Protein 3PHH (pdb70)

B-factor: mean 16.38, std 8.13, range [6.48, 93.82]

Sequence (260 aa):
MKLKSFGVFGNPIKHSKSPLIHNACFLTFQKELRFLGHYHPILLPLESHIKSEFLHLGLSGANVTLPFKERAFQVCDKIKGIALECGAVNTLVLENDELVGYNTDALGFYLSLKYQNALILGAGGSAKALACELKKQGLQVSVLNRSSRGLDFFQRLGCDCFMEPPKSAFDLIINATSASLHNELPLNKEVLKGYFKEGKLAYDLAYGFLTPFLSLAKELKTPFQDGKDMLIYQAALSFEKFSASQIPYSKAFEVMRSVF

Structure (mmCIF, N/CA/C/O backbone):
data_3PHH
#
_entry.id   3PHH
#
_cell.length_a   46.370
_cell.length_b   62.798
_cell.length_c   84.380
_cell.angle_alpha   90.00
_cell.angle_beta   90.00
_cell.angle_gamma   90.00
#
_symmetry.space_group_name_H-M   'P 21 21 21'
#
loop_
_entity.id
_entity.type
_entity.pdbx_description
1 polymer 'Shikimate dehydrogenase'
2 non-polymer '(3R,4S,5R)-3,4,5-TRIHYDROXYCYCLOHEX-1-ENE-1-CARBOXYLIC ACID'
3 water water
#
loop_
_atom_site.group_PDB
_atom_site.id
_atom_site.type_symbol
_atom_site.label_atom_id
_atom_site.label_alt_id
_atom_site.label_comp_id
_atom_site.label_asym_id
_atom_site.label_entity_id
_atom_site.label_seq_id
_atom_site.pdbx_PDB_ins_code
_atom_site.Cartn_x
_atom_site.Cartn_y
_atom_site.Cartn_z
_atom_site.occupancy
_atom_site.B_iso_or_equiv
_atom_site.auth_seq_id
_atom_site.auth_comp_id
_atom_site.auth_asym_id
_atom_site.auth_atom_id
_atom_site.pdbx_PDB_model_num
ATOM 1 N N . MET A 1 1 ? 28.709 -7.413 -29.358 1.00 24.37 1 MET A N 1
ATOM 2 C CA . MET A 1 1 ? 28.077 -8.023 -28.150 1.00 23.76 1 MET A CA 1
ATOM 3 C C . MET A 1 1 ? 26.935 -8.970 -28.486 1.00 22.56 1 MET A C 1
ATOM 4 O O . MET A 1 1 ? 26.198 -8.742 -29.449 1.00 22.35 1 MET A O 1
ATOM 9 N N . LYS A 1 2 ? 26.787 -10.036 -27.701 1.00 21.20 2 LYS A N 1
ATOM 10 C CA . LYS A 1 2 ? 25.612 -10.876 -27.838 1.00 20.57 2 LYS A CA 1
ATOM 11 C C . LYS A 1 2 ? 24.419 -10.025 -27.416 1.00 19.10 2 LYS A C 1
ATOM 12 O O . LYS A 1 2 ? 24.492 -9.299 -26.422 1.00 18.47 2 LYS A O 1
ATOM 18 N N . LEU A 1 3 ? 23.347 -10.089 -28.195 1.00 17.96 3 LEU A N 1
ATOM 19 C CA . LEU A 1 3 ? 22.147 -9.303 -27.919 1.00 16.68 3 LEU A CA 1
ATOM 20 C C . LEU A 1 3 ? 20.987 -10.189 -27.501 1.00 15.61 3 LEU A C 1
ATOM 21 O O . LEU A 1 3 ? 20.857 -11.317 -27.973 1.00 15.62 3 LEU A O 1
ATOM 26 N N . LYS A 1 4 ? 20.167 -9.669 -26.591 1.00 14.28 4 LYS A N 1
ATOM 27 C CA . LYS A 1 4 ? 18.949 -10.349 -26.147 1.00 13.29 4 LYS A CA 1
ATOM 28 C C . LYS A 1 4 ? 17.810 -9.350 -26.118 1.00 12.67 4 LYS A C 1
ATOM 29 O O . LYS A 1 4 ? 18.008 -8.184 -25.772 1.00 12.44 4 LYS A O 1
ATOM 35 N N . SER A 1 5 ? 16.616 -9.812 -26.477 1.00 11.51 5 SER A N 1
ATOM 36 C CA . SER A 1 5 ? 15.439 -8.949 -26.550 1.00 11.90 5 SER A CA 1
ATOM 37 C C . SER A 1 5 ? 14.452 -9.259 -25.436 1.00 11.07 5 SER A C 1
ATOM 38 O O . SER A 1 5 ? 14.244 -10.418 -25.080 1.00 10.96 5 SER A O 1
ATOM 41 N N . PHE A 1 6 ? 13.862 -8.206 -24.896 1.00 9.91 6 PHE A N 1
ATOM 42 C CA . PHE A 1 6 ? 12.878 -8.305 -23.822 1.00 9.67 6 PHE A CA 1
ATOM 43 C C . PHE A 1 6 ? 11.768 -7.320 -24.091 1.00 9.62 6 PHE A C 1
ATOM 44 O O . PHE A 1 6 ? 11.907 -6.420 -24.906 1.00 9.06 6 PHE A O 1
ATOM 52 N N . GLY A 1 7 ? 10.643 -7.485 -23.417 1.00 10.25 7 GLY A N 1
ATOM 53 C CA . GLY A 1 7 ? 9.578 -6.512 -23.563 1.00 10.09 7 GLY A CA 1
ATOM 54 C C . GLY A 1 7 ? 8.520 -6.643 -22.497 1.00 9.06 7 GLY A C 1
ATOM 55 O O . GLY A 1 7 ? 8.614 -7.490 -21.631 1.00 9.53 7 GLY A O 1
ATOM 56 N N . VAL A 1 8 ? 7.528 -5.765 -22.567 1.00 8.71 8 VAL A N 1
ATOM 57 C CA . VAL A 1 8 ? 6.373 -5.830 -21.685 1.00 8.45 8 VAL A CA 1
ATOM 58 C C . VAL A 1 8 ? 5.122 -5.859 -22.552 1.00 8.62 8 VAL A C 1
ATOM 59 O O . VAL A 1 8 ? 4.928 -5.004 -23.415 1.00 9.41 8 VAL A O 1
ATOM 63 N N . PHE A 1 9 ? 4.314 -6.887 -22.341 1.00 8.69 9 PHE A N 1
ATOM 64 C CA . PHE A 1 9 ? 3.067 -7.079 -23.028 1.00 8.77 9 PHE A CA 1
ATOM 65 C C . PHE A 1 9 ? 1.932 -6.474 -22.221 1.00 9.07 9 PHE A C 1
ATOM 66 O O . PHE A 1 9 ? 1.792 -6.744 -21.032 1.00 10.02 9 PHE A O 1
ATOM 74 N N . GLY A 1 10 ? 1.106 -5.667 -22.872 1.00 9.27 10 GLY A N 1
ATOM 75 C CA . GLY A 1 10 ? -0.049 -5.083 -22.198 1.00 10.25 10 GLY A CA 1
ATOM 76 C C . GLY A 1 10 ? -1.003 -4.432 -23.165 1.00 10.54 10 GLY A C 1
ATOM 77 O O . GLY A 1 10 ? -0.700 -4.300 -24.349 1.00 10.65 10 GLY A O 1
ATOM 78 N N . ASN A 1 11 ? -2.174 -4.068 -22.659 1.00 10.39 11 ASN A N 1
ATOM 79 C CA . ASN A 1 11 ? -3.139 -3.322 -23.452 1.00 11.58 11 ASN A CA 1
ATOM 80 C C . ASN A 1 11 ? -4.003 -2.509 -22.503 1.00 11.74 11 ASN A C 1
ATOM 81 O O . ASN A 1 11 ? -4.895 -3.058 -21.873 1.00 11.72 11 ASN A O 1
ATOM 86 N N . PRO A 1 12 ? -3.742 -1.193 -22.399 1.00 12.09 12 PRO A N 1
ATOM 87 C CA . PRO A 1 12 ? -2.745 -0.387 -23.105 1.00 12.35 12 PRO A CA 1
ATOM 88 C C . PRO A 1 12 ? -1.334 -0.572 -22.564 1.00 12.68 12 PRO A C 1
ATOM 89 O O . PRO A 1 12 ? -1.135 -1.232 -21.541 1.00 12.95 12 PRO A O 1
ATOM 93 N N . ILE A 1 13 ? -0.364 0.015 -23.246 1.00 12.17 13 ILE A N 1
ATOM 94 C CA . ILE A 1 13 ? 1.013 -0.115 -22.804 1.00 12.79 13 ILE A CA 1
ATOM 95 C C . ILE A 1 13 ? 1.813 1.194 -22.835 1.00 13.02 13 ILE A C 1
ATOM 96 O O . ILE A 1 13 ? 2.901 1.257 -22.274 1.00 12.73 13 ILE A O 1
ATOM 101 N N . LYS A 1 14 ? 1.267 2.242 -23.458 1.00 14.30 14 LYS A N 1
ATOM 102 C CA . LYS A 1 14 ? 2.000 3.515 -23.590 1.00 15.02 14 LYS A CA 1
ATOM 103 C C . LYS A 1 14 ? 2.523 4.101 -22.268 1.00 13.98 14 LYS A C 1
ATOM 104 O O . LYS A 1 14 ? 3.595 4.700 -22.232 1.00 14.79 14 LYS A O 1
ATOM 110 N N . HIS A 1 15 ? 1.796 3.884 -21.183 1.00 13.23 15 HIS A N 1
ATOM 111 C CA . HIS A 1 15 ? 2.232 4.460 -19.911 1.00 13.18 15 HIS A CA 1
ATOM 112 C C . HIS A 1 15 ? 3.268 3.646 -19.159 1.00 12.42 15 HIS A C 1
ATOM 113 O O . HIS A 1 15 ? 3.809 4.122 -18.174 1.00 12.57 15 HIS A O 1
ATOM 120 N N . SER A 1 16 ? 3.574 2.442 -19.631 1.00 11.15 16 SER A N 1
ATOM 121 C CA . SER A 1 16 ? 4.522 1.618 -18.889 1.00 10.81 16 SER A CA 1
ATOM 122 C C . SER A 1 16 ? 5.902 2.246 -18.807 1.00 10.78 16 SER A C 1
ATOM 123 O O . SER A 1 16 ? 6.457 2.696 -19.818 1.00 11.47 16 SER A O 1
ATOM 126 N N . LYS A 1 17 ? 6.456 2.263 -17.599 1.00 10.28 17 LYS A N 1
ATOM 127 C CA . LYS A 1 17 ? 7.820 2.743 -17.395 1.00 10.67 17 LYS A CA 1
ATOM 128 C C . LYS A 1 17 ? 8.810 1.585 -17.250 1.00 10.53 17 LYS A C 1
ATOM 129 O O . LYS A 1 17 ? 9.960 1.786 -16.883 1.00 10.38 17 LYS A O 1
ATOM 135 N N . SER A 1 18 ? 8.352 0.364 -17.538 1.00 9.92 18 SER A N 1
ATOM 136 C CA . SER A 1 18 ? 9.251 -0.791 -17.484 1.00 10.05 18 SER A CA 1
ATOM 137 C C . SER A 1 18 ? 10.408 -0.685 -18.490 1.00 10.01 18 SER A C 1
ATOM 138 O O . SER A 1 18 ? 11.535 -1.002 -18.135 1.00 9.44 18 SER A O 1
ATOM 141 N N . PRO A 1 19 ? 10.150 -0.227 -19.736 1.00 10.24 19 PRO A N 1
ATOM 142 C CA . PRO A 1 19 ? 11.288 -0.143 -20.663 1.00 10.35 19 PRO A CA 1
ATOM 143 C C . PRO A 1 19 ? 12.383 0.799 -20.145 1.00 10.92 19 PRO A C 1
ATOM 144 O O . PRO A 1 19 ? 13.548 0.452 -20.167 1.00 10.86 19 PRO A O 1
ATOM 148 N N . LEU A 1 20 ? 12.005 1.969 -19.651 1.00 11.37 20 LEU A N 1
ATOM 149 C CA . LEU A 1 20 ? 12.966 2.915 -19.112 1.00 12.03 20 LEU A CA 1
ATOM 150 C C . LEU A 1 20 ? 13.852 2.292 -18.036 1.00 11.62 20 LEU A C 1
ATOM 151 O O . LEU A 1 20 ? 15.084 2.375 -18.089 1.00 11.64 20 LEU A O 1
ATOM 156 N N . ILE A 1 21 ? 13.226 1.628 -17.068 1.00 11.05 21 ILE A N 1
ATOM 157 C CA . ILE A 1 21 ? 14.006 1.109 -15.937 1.00 11.17 21 ILE A CA 1
ATOM 158 C C . ILE A 1 21 ? 14.817 -0.158 -16.276 1.00 10.80 21 ILE A C 1
ATOM 159 O O . ILE A 1 21 ? 15.948 -0.313 -15.812 1.00 11.39 21 ILE A O 1
ATOM 164 N N . HIS A 1 22 ? 14.255 -1.043 -17.096 1.00 10.25 22 HIS A N 1
ATOM 165 C CA . HIS A 1 22 ? 14.989 -2.229 -17.525 1.00 10.18 22 HIS A CA 1
ATOM 166 C C . HIS A 1 22 ? 16.158 -1.882 -18.451 1.00 10.75 22 HIS A C 1
ATOM 167 O O . HIS A 1 22 ? 17.247 -2.432 -18.297 1.00 10.37 22 HIS A O 1
ATOM 174 N N . ASN A 1 23 ? 15.944 -0.957 -19.389 1.00 10.28 23 ASN A N 1
ATOM 175 C CA . ASN A 1 23 ? 17.030 -0.565 -20.289 1.00 11.43 23 ASN A CA 1
ATOM 176 C C . ASN A 1 23 ? 18.210 0.044 -19.536 1.00 11.66 23 ASN A C 1
ATOM 177 O O . ASN A 1 23 ? 19.358 -0.235 -19.885 1.00 11.87 23 ASN A O 1
ATOM 182 N N . ALA A 1 24 ? 17.938 0.826 -18.490 1.00 12.16 24 ALA A N 1
ATOM 183 C CA . ALA A 1 24 ? 19.027 1.379 -17.675 1.00 12.87 24 ALA A CA 1
ATOM 184 C C . ALA A 1 24 ? 19.849 0.255 -17.038 1.00 13.31 24 ALA A C 1
ATOM 185 O O . ALA A 1 24 ? 21.085 0.324 -16.958 1.00 13.68 24 ALA A O 1
ATOM 187 N N . CYS A 1 25 ? 19.169 -0.796 -16.590 1.00 12.69 25 CYS A N 1
ATOM 188 C CA . CYS A 1 25 ? 19.866 -1.929 -15.996 1.00 12.57 25 CYS A CA 1
ATOM 189 C C . CYS A 1 25 ? 20.663 -2.697 -17.032 1.00 12.20 25 CYS A C 1
ATOM 190 O O . CYS A 1 25 ? 21.818 -3.050 -16.794 1.00 12.59 25 CYS A O 1
ATOM 193 N N . PHE A 1 26 ? 20.068 -2.959 -18.194 1.00 12.56 26 PHE A N 1
ATOM 194 C CA . PHE A 1 26 ? 20.787 -3.694 -19.222 1.00 13.16 26 PHE A CA 1
ATOM 195 C C . PHE A 1 26 ? 22.033 -2.933 -19.661 1.00 13.65 26 PHE A C 1
ATOM 196 O O . PHE A 1 26 ? 23.083 -3.537 -19.882 1.00 14.06 26 PHE A O 1
ATOM 204 N N . LEU A 1 27 ? 21.924 -1.610 -19.743 1.00 14.54 27 LEU A N 1
ATOM 205 C CA . LEU A 1 27 ? 23.050 -0.784 -20.173 1.00 16.05 27 LEU A CA 1
ATOM 206 C C . LEU A 1 27 ? 24.224 -0.863 -19.211 1.00 16.42 27 LEU A C 1
ATOM 207 O O . LEU A 1 27 ? 25.376 -0.940 -19.637 1.00 17.05 27 LEU A O 1
ATOM 212 N N . THR A 1 28 ? 23.949 -0.873 -17.913 1.00 17.00 28 THR A N 1
ATOM 213 C CA . THR A 1 28 ? 25.055 -0.903 -16.966 1.00 17.86 28 THR A CA 1
ATOM 214 C C . THR A 1 28 ? 25.548 -2.317 -16.695 1.00 17.17 28 THR A C 1
ATOM 215 O O . THR A 1 28 ? 26.752 -2.555 -16.625 1.00 17.43 28 THR A O 1
ATOM 219 N N . PHE A 1 29 ? 24.636 -3.269 -16.558 1.00 16.30 29 PHE A N 1
ATOM 220 C CA . PHE A 1 29 ? 25.056 -4.625 -16.214 1.00 16.14 29 PHE A CA 1
ATOM 221 C C . PHE A 1 29 ? 25.526 -5.466 -17.399 1.00 16.56 29 PHE A C 1
ATOM 222 O O . PHE A 1 29 ? 25.824 -6.648 -17.230 1.00 16.43 29 PHE A O 1
ATOM 230 N N . GLN A 1 30 ? 25.618 -4.874 -18.591 1.00 17.32 30 GLN A N 1
ATOM 231 C CA . GLN A 1 30 ? 26.094 -5.642 -19.740 1.00 18.25 30 GLN A CA 1
ATOM 232 C C . GLN A 1 30 ? 27.510 -6.178 -19.489 1.00 18.88 30 GLN A C 1
ATOM 233 O O . GLN A 1 30 ? 27.870 -7.228 -20.014 1.00 18.57 30 GLN A O 1
ATOM 239 N N . LYS A 1 31 ? 28.292 -5.466 -18.677 1.00 19.90 31 LYS A N 1
ATOM 240 C CA . LYS A 1 31 ? 29.641 -5.952 -18.345 1.00 21.43 31 LYS A CA 1
ATOM 241 C C . LYS A 1 31 ? 29.578 -7.267 -17.559 1.00 21.51 31 LYS A C 1
ATOM 242 O O . LYS A 1 31 ? 30.203 -8.252 -17.959 1.00 22.24 31 LYS A O 1
ATOM 248 N N . GLU A 1 32 ? 28.800 -7.303 -16.480 1.00 21.58 32 GLU A N 1
ATOM 249 C CA . GLU A 1 32 ? 28.664 -8.532 -15.704 1.00 21.59 32 GLU A CA 1
ATOM 250 C C . GLU A 1 32 ? 27.908 -9.617 -16.473 1.00 21.51 32 GLU A C 1
ATOM 251 O O . GLU A 1 32 ? 28.252 -10.794 -16.381 1.00 22.04 32 GLU A O 1
ATOM 257 N N . LEU A 1 33 ? 26.896 -9.219 -17.243 1.00 20.80 33 LEU A N 1
ATOM 258 C CA . LEU A 1 33 ? 26.048 -10.171 -17.977 1.00 20.88 33 LEU A CA 1
ATOM 259 C C . LEU A 1 33 ? 26.664 -10.767 -19.243 1.00 20.74 33 LEU A C 1
ATOM 260 O O . LEU A 1 33 ? 26.291 -11.861 -19.651 1.00 20.63 33 LEU A O 1
ATOM 265 N N . ARG A 1 34 ? 27.582 -10.028 -19.859 1.00 20.40 34 ARG A N 1
ATOM 266 C CA . ARG A 1 34 ? 28.233 -10.435 -21.121 1.00 20.57 34 ARG A CA 1
ATOM 267 C C . ARG A 1 34 ? 27.236 -10.488 -22.296 1.00 19.55 34 ARG A C 1
ATOM 268 O O . ARG A 1 34 ? 27.431 -11.223 -23.262 1.00 20.12 34 ARG A O 1
ATOM 276 N N . PHE A 1 35 ? 26.136 -9.750 -22.168 1.00 17.96 35 PHE A N 1
ATOM 277 C CA . PHE A 1 35 ? 25.191 -9.590 -23.269 1.00 16.47 35 PHE A CA 1
ATOM 278 C C . PHE A 1 35 ? 24.528 -8.240 -23.087 1.00 15.44 35 PHE A C 1
ATOM 279 O O . PHE A 1 35 ? 24.507 -7.690 -21.975 1.00 15.48 35 PHE A O 1
ATOM 287 N N . LEU A 1 36 ? 24.040 -7.688 -24.190 1.00 14.85 36 LEU A N 1
ATOM 288 C CA . LEU A 1 36 ? 23.332 -6.425 -24.137 1.00 14.60 36 LEU A CA 1
ATOM 289 C C . LEU A 1 36 ? 21.858 -6.702 -24.399 1.00 14.22 36 LEU A C 1
ATOM 290 O O . LEU A 1 36 ? 21.475 -7.142 -25.479 1.00 13.97 36 LEU A O 1
ATOM 295 N N . GLY A 1 37 ? 21.040 -6.459 -23.384 1.00 13.26 37 GLY A N 1
ATOM 296 C CA . GLY A 1 37 ? 19.604 -6.628 -23.521 1.00 12.35 37 GLY A CA 1
ATOM 297 C C . GLY A 1 37 ? 18.959 -5.314 -23.912 1.00 12.37 37 GLY A C 1
ATOM 298 O O . GLY A 1 37 ? 19.496 -4.236 -23.631 1.00 12.16 37 GLY A O 1
ATOM 299 N N . HIS A 1 38 ? 17.820 -5.413 -24.588 1.00 11.49 38 HIS A N 1
ATOM 300 C CA . HIS A 1 38 ? 16.999 -4.257 -24.891 1.00 11.73 38 HIS A CA 1
ATOM 301 C C . HIS A 1 38 ? 15.547 -4.646 -24.647 1.00 11.50 38 HIS A C 1
ATOM 302 O O . HIS A 1 38 ? 15.094 -5.718 -25.056 1.00 11.62 38 HIS A O 1
ATOM 309 N N . TYR A 1 39 ? 14.826 -3.731 -24.027 1.00 10.26 39 TYR A N 1
ATOM 310 C CA . TYR A 1 39 ? 13.455 -3.960 -23.593 1.00 10.21 39 TYR A CA 1
ATOM 311 C C . TYR A 1 39 ? 12.511 -2.964 -24.259 1.00 11.07 39 TYR A C 1
ATOM 312 O O . TYR A 1 39 ? 12.729 -1.748 -24.182 1.00 11.61 39 TYR A O 1
ATOM 321 N N . HIS A 1 40 ? 11.465 -3.473 -24.905 1.00 11.42 40 HIS A N 1
ATOM 322 C CA . HIS A 1 40 ? 10.495 -2.632 -25.612 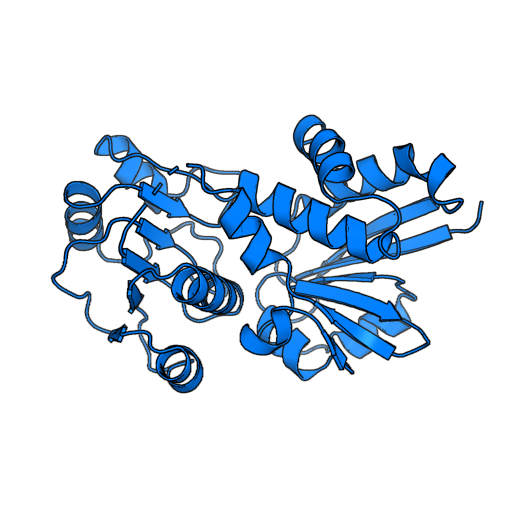1.00 12.70 40 HIS A CA 1
ATOM 323 C C . HIS A 1 40 ? 9.054 -2.863 -25.135 1.00 12.16 40 HIS A C 1
ATOM 324 O O . HIS A 1 40 ? 8.720 -3.963 -24.709 1.00 11.22 40 HIS A O 1
ATOM 331 N N . PRO A 1 41 ? 8.181 -1.847 -25.252 1.00 11.24 41 PRO A N 1
ATOM 332 C CA . PRO A 1 41 ? 6.772 -2.030 -24.926 1.00 11.82 41 PRO A CA 1
ATOM 333 C C . PRO A 1 41 ? 6.079 -2.704 -26.101 1.00 11.85 41 PRO A C 1
ATOM 334 O O . PRO A 1 41 ? 6.360 -2.376 -27.265 1.00 12.97 41 PRO A O 1
ATOM 338 N N . ILE A 1 42 ? 5.184 -3.638 -25.806 1.00 11.97 42 ILE A N 1
ATOM 339 C CA . ILE A 1 42 ? 4.482 -4.379 -26.835 1.00 12.35 42 ILE A CA 1
ATOM 340 C C . ILE A 1 42 ? 2.983 -4.310 -26.598 1.00 12.47 42 ILE A C 1
ATOM 341 O O . ILE A 1 42 ? 2.476 -4.854 -25.615 1.00 12.67 42 ILE A O 1
ATOM 346 N N . LEU A 1 43 ? 2.272 -3.611 -27.475 1.00 12.45 43 LEU A N 1
ATOM 347 C CA . LEU A 1 43 ? 0.828 -3.556 -27.400 1.00 13.02 43 LEU A CA 1
ATOM 348 C C . LEU A 1 43 ? 0.237 -4.824 -28.026 1.00 13.76 43 LEU A C 1
ATOM 349 O O . LEU A 1 43 ? 0.355 -5.038 -29.239 1.00 15.49 43 LEU A O 1
ATOM 354 N N . LEU A 1 44 ? -0.374 -5.673 -27.207 1.00 13.58 44 LEU A N 1
ATOM 355 C CA . LEU A 1 44 ? -0.998 -6.890 -27.705 1.00 14.22 44 LEU A CA 1
ATOM 356 C C . LEU A 1 44 ? -2.486 -6.695 -27.844 1.00 14.50 44 LEU A C 1
ATOM 357 O O . LEU A 1 44 ? -3.118 -6.176 -26.931 1.00 13.90 44 LEU A O 1
ATOM 362 N N . PRO A 1 45 ? -3.062 -7.112 -28.986 1.00 15.56 45 PRO A N 1
ATOM 363 C CA . PRO A 1 45 ? -4.515 -7.059 -29.105 1.00 16.60 45 PRO A CA 1
ATOM 364 C C . PRO A 1 45 ? -5.113 -7.983 -28.046 1.00 17.43 45 PRO A C 1
ATOM 365 O O . PRO A 1 45 ? -4.476 -8.975 -27.656 1.00 17.90 45 PRO A O 1
ATOM 369 N N . LEU A 1 46 ? -6.318 -7.667 -27.588 1.00 18.05 46 LEU A N 1
ATOM 370 C CA . LEU A 1 46 ? -6.962 -8.402 -26.483 1.00 19.54 46 LEU A CA 1
ATOM 371 C C . LEU A 1 46 ? -7.153 -9.894 -26.703 1.00 20.63 46 LEU A C 1
ATOM 372 O O . LEU A 1 46 ? -7.250 -10.645 -25.716 1.00 20.69 46 LEU A O 1
ATOM 377 N N . GLU A 1 47 ? -7.186 -10.313 -27.968 1.00 21.88 47 GLU A N 1
ATOM 378 C CA . GLU A 1 47 ? -7.424 -11.716 -28.354 1.00 23.94 47 GLU A CA 1
ATOM 379 C C . GLU A 1 47 ? -6.206 -12.444 -28.960 1.00 24.91 47 GLU A C 1
ATOM 380 O O . GLU A 1 47 ? -6.207 -13.682 -29.015 1.00 26.16 47 GLU A O 1
ATOM 386 N N . SER A 1 48 ? -5.203 -11.702 -29.454 1.00 25.19 48 SER A N 1
ATOM 387 C CA . SER A 1 48 ? -3.972 -12.319 -29.951 1.00 24.88 48 SER A CA 1
ATOM 388 C C . SER A 1 48 ? -3.404 -13.107 -28.790 1.00 24.05 48 SER A C 1
ATOM 389 O O . SER A 1 48 ? -3.734 -12.808 -27.644 1.00 23.88 48 SER A O 1
ATOM 392 N N . HIS A 1 49 ? -2.558 -14.101 -29.029 1.00 23.47 49 HIS A N 1
ATOM 393 C CA . HIS A 1 49 ? -2.052 -14.804 -27.837 1.00 22.44 49 HIS A CA 1
ATOM 394 C C . HIS A 1 49 ? -0.540 -14.610 -27.594 1.00 20.40 49 HIS A C 1
ATOM 395 O O . HIS A 1 49 ? 0.294 -14.541 -28.512 1.00 21.43 49 HIS A O 1
ATOM 402 N N . ILE A 1 50 ? -0.252 -14.451 -26.306 1.00 16.84 50 ILE A N 1
ATOM 403 C CA . ILE A 1 50 ? 1.072 -14.107 -25.794 1.00 14.33 50 ILE A CA 1
ATOM 404 C C . ILE A 1 50 ? 2.218 -15.009 -26.271 1.00 12.85 50 ILE A C 1
ATOM 405 O O . ILE A 1 50 ? 3.251 -14.507 -26.692 1.00 12.68 50 ILE A O 1
ATOM 410 N N . LYS A 1 51 ? 2.031 -16.328 -26.204 1.00 12.13 51 LYS A N 1
ATOM 411 C CA . LYS A 1 51 ? 3.118 -17.259 -26.535 1.00 11.63 51 LYS A CA 1
ATOM 412 C C . LYS A 1 51 ? 3.590 -17.125 -27.987 1.00 10.99 51 LYS A C 1
ATOM 413 O O . LYS A 1 51 ? 4.801 -17.101 -28.241 1.00 11.60 51 LYS A O 1
ATOM 419 N N . SER A 1 52 ? 2.649 -17.033 -28.924 1.00 11.22 52 SER A N 1
ATOM 420 C CA . SER A 1 52 ? 3.022 -16.842 -30.331 1.00 10.89 52 SER A CA 1
ATOM 421 C C . SER A 1 52 ? 3.904 -15.612 -30.524 1.00 11.22 52 SER A C 1
ATOM 422 O O . SER A 1 52 ? 4.930 -15.680 -31.202 1.00 11.34 52 SER A O 1
ATOM 425 N N . GLU A 1 53 ? 3.511 -14.499 -29.909 1.00 11.49 53 GLU A N 1
ATOM 426 C CA . GLU A 1 53 ? 4.251 -13.248 -30.061 1.00 12.54 53 GLU A CA 1
ATOM 427 C C . GLU A 1 53 ? 5.604 -13.314 -29.349 1.00 11.36 53 GLU A C 1
ATOM 428 O O . GLU A 1 53 ? 6.619 -12.892 -29.897 1.00 11.42 53 GLU A O 1
ATOM 434 N N . PHE A 1 54 ? 5.632 -13.879 -28.142 1.00 11.22 54 PHE A N 1
ATOM 435 C CA . PHE A 1 54 ? 6.889 -14.028 -27.426 1.00 11.23 54 PHE A CA 1
ATOM 436 C 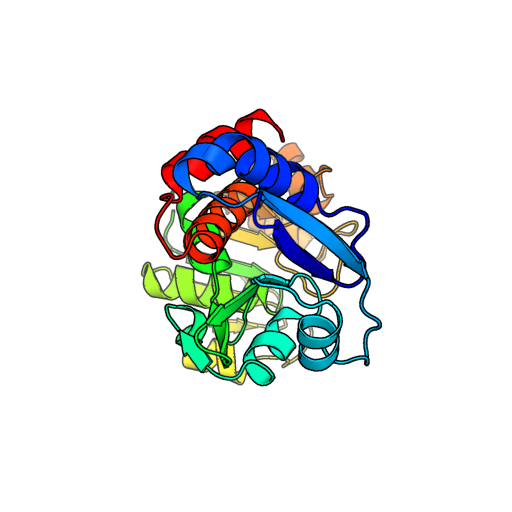C . PHE A 1 54 ? 7.915 -14.757 -28.302 1.00 11.66 54 PHE A C 1
ATOM 437 O O . PHE A 1 54 ? 9.071 -14.327 -28.435 1.00 12.15 54 PHE A O 1
ATOM 445 N N . LEU A 1 55 ? 7.489 -15.863 -28.911 1.00 12.50 55 LEU A N 1
ATOM 446 C CA . LEU A 1 55 ? 8.390 -16.647 -29.749 1.00 12.81 55 LEU A CA 1
ATOM 447 C C . LEU A 1 55 ? 8.708 -15.950 -31.069 1.00 12.79 55 LEU A C 1
ATOM 448 O O . LEU A 1 55 ? 9.865 -15.960 -31.505 1.00 13.14 55 LEU A O 1
ATOM 453 N N . HIS A 1 56 ? 7.714 -15.320 -31.683 1.00 13.28 56 HIS A N 1
ATOM 454 C CA . HIS A 1 56 ? 7.946 -14.653 -32.973 1.00 14.66 56 HIS A CA 1
ATOM 455 C C . HIS A 1 56 ? 8.917 -13.488 -32.853 1.00 14.45 56 HIS A C 1
ATOM 456 O O . HIS A 1 56 ? 9.723 -13.244 -33.750 1.00 15.29 56 HIS A O 1
ATOM 463 N N . LEU A 1 57 ? 8.830 -12.770 -31.743 1.00 14.04 57 LEU A N 1
ATOM 464 C CA . LEU A 1 57 ? 9.717 -11.639 -31.474 1.00 13.61 57 LEU A CA 1
ATOM 465 C C . LEU A 1 57 ? 11.106 -12.074 -31.028 1.00 13.27 57 LEU A C 1
ATOM 466 O O . LEU A 1 57 ? 12.001 -11.240 -30.899 1.00 14.23 57 LEU A O 1
ATOM 471 N N . GLY A 1 58 ? 11.281 -13.367 -30.763 1.00 13.49 58 GLY A N 1
ATOM 472 C CA . GLY A 1 58 ? 12.573 -13.904 -30.343 1.00 12.40 58 GLY A CA 1
ATOM 473 C C . GLY A 1 58 ? 13.010 -13.403 -28.981 1.00 12.30 58 GLY A C 1
ATOM 474 O O . GLY A 1 58 ? 14.194 -13.289 -28.704 1.00 13.13 58 GLY A O 1
ATOM 475 N N . LEU A 1 59 ? 12.041 -13.134 -28.108 1.00 11.79 59 LEU A N 1
ATOM 476 C CA . LEU A 1 59 ? 12.353 -12.641 -26.773 1.00 11.46 59 LEU A CA 1
ATOM 477 C C . LEU A 1 59 ? 13.020 -13.669 -25.884 1.00 11.23 59 LEU A C 1
ATOM 478 O O . LEU A 1 59 ? 12.737 -14.872 -25.993 1.00 12.47 59 LEU A O 1
ATOM 483 N N . SER A 1 60 ? 13.912 -13.185 -25.019 1.00 11.00 60 SER A N 1
ATOM 484 C CA . SER A 1 60 ? 14.511 -14.011 -23.993 1.00 10.92 60 SER A CA 1
ATOM 485 C C . SER A 1 60 ? 13.674 -13.922 -22.705 1.00 10.62 60 SER A C 1
ATOM 486 O O . SER A 1 60 ? 13.726 -14.806 -21.849 1.00 10.42 60 SER A O 1
ATOM 489 N N . GLY A 1 61 ? 12.905 -12.848 -22.559 1.00 9.75 61 GLY A N 1
ATOM 490 C CA . GLY A 1 61 ? 12.090 -12.664 -21.369 1.00 9.88 61 GLY A CA 1
ATOM 491 C C . GLY A 1 61 ? 11.142 -11.516 -21.579 1.00 9.54 61 GLY A C 1
ATOM 492 O O . GLY A 1 61 ? 11.295 -10.720 -22.507 1.00 9.66 61 GLY A O 1
ATOM 493 N N . ALA A 1 62 ? 10.132 -11.447 -20.720 1.00 8.99 62 ALA A N 1
ATOM 494 C CA . ALA A 1 62 ? 9.155 -10.382 -20.820 1.00 8.90 62 ALA A CA 1
ATOM 495 C C . ALA A 1 62 ? 8.383 -10.201 -19.532 1.00 8.60 62 ALA A C 1
ATOM 496 O O . ALA A 1 62 ? 8.322 -11.096 -18.690 1.00 9.44 62 ALA A O 1
ATOM 498 N N . ASN A 1 63 ? 7.839 -9.003 -19.362 1.00 7.35 63 ASN A N 1
ATOM 499 C CA . ASN A 1 63 ? 6.836 -8.783 -18.339 1.00 7.72 63 ASN A CA 1
ATOM 500 C C . ASN A 1 63 ? 5.473 -8.804 -19.002 1.00 7.76 63 ASN A C 1
ATOM 501 O O . ASN A 1 63 ? 5.345 -8.610 -20.220 1.00 7.65 63 ASN A O 1
ATOM 506 N N . VAL A 1 64 ? 4.456 -9.041 -18.178 1.00 8.01 64 VAL A N 1
ATOM 507 C CA . VAL A 1 64 ? 3.072 -9.084 -18.614 1.00 8.48 64 VAL A CA 1
ATOM 508 C C . VAL A 1 64 ? 2.359 -8.128 -17.668 1.00 8.10 64 VAL A C 1
ATOM 509 O O . VAL A 1 64 ? 2.585 -8.180 -16.467 1.00 8.62 64 VAL A O 1
ATOM 513 N N . THR A 1 65 ? 1.525 -7.242 -18.207 1.00 8.55 65 THR A N 1
ATOM 514 C CA . THR A 1 65 ? 0.764 -6.322 -17.364 1.00 9.23 65 THR A CA 1
ATOM 515 C C . THR A 1 65 ? -0.691 -6.400 -17.839 1.00 9.51 65 THR A C 1
ATOM 516 O O . THR A 1 65 ? -1.024 -7.221 -18.692 1.00 10.25 65 THR A O 1
ATOM 520 N N . LEU A 1 66 ? -1.544 -5.551 -17.273 1.00 9.85 66 LEU A N 1
ATOM 521 C CA . LEU A 1 66 ? -2.978 -5.544 -17.570 1.00 10.27 66 LEU A CA 1
ATOM 522 C C . LEU A 1 66 ? -3.267 -5.595 -19.058 1.00 10.23 66 LEU A C 1
ATOM 523 O O . LEU A 1 66 ? -2.624 -4.904 -19.828 1.00 10.06 66 LEU A O 1
ATOM 528 N N . PRO A 1 67 ? -4.252 -6.413 -19.471 1.00 10.04 67 PRO A N 1
ATOM 529 C CA . PRO A 1 67 ? -5.116 -7.281 -18.692 1.00 10.53 67 PRO A CA 1
ATOM 530 C C . PRO A 1 67 ? -4.769 -8.752 -18.909 1.00 10.55 67 PRO A C 1
ATOM 531 O O . PRO A 1 67 ? -5.668 -9.597 -18.930 1.00 11.96 67 PRO A O 1
ATOM 535 N N . PHE A 1 68 ? -3.474 -9.047 -19.045 1.00 9.51 68 PHE A N 1
ATOM 536 C CA . PHE A 1 68 ? -3.033 -10.383 -19.477 1.00 9.48 68 PHE A CA 1
ATOM 537 C C . PHE A 1 68 ? -2.402 -11.313 -18.444 1.00 8.94 68 PHE A C 1
ATOM 538 O O . PHE A 1 68 ? -1.990 -12.404 -18.819 1.00 8.70 68 PHE A O 1
ATOM 546 N N . LYS A 1 69 ? -2.351 -10.933 -17.174 1.00 9.11 69 LYS A N 1
ATOM 547 C CA . LYS A 1 69 ? -1.613 -11.752 -16.208 1.00 9.10 69 LYS A CA 1
ATOM 548 C C . LYS A 1 69 ? -2.235 -13.128 -15.966 1.00 8.99 69 LYS A C 1
ATOM 549 O O . LYS A 1 69 ? -1.513 -14.102 -15.825 1.00 9.09 69 LYS A O 1
ATOM 555 N N . GLU A 1 70 ? -3.561 -13.218 -15.940 1.00 9.93 70 GLU A N 1
ATOM 556 C CA . GLU A 1 70 ? -4.203 -14.515 -15.756 1.00 10.57 70 GLU A CA 1
ATOM 557 C C . GLU A 1 70 ? -3.987 -15.381 -16.984 1.00 11.05 70 GLU A C 1
ATOM 558 O O . GLU A 1 70 ? -3.681 -16.571 -16.883 1.00 11.05 70 GLU A O 1
ATOM 564 N N . ARG A 1 71 ? -4.103 -14.773 -18.156 1.00 12.29 71 ARG A N 1
ATOM 565 C CA . ARG A 1 71 ? -3.869 -15.521 -19.374 1.00 13.16 71 ARG A CA 1
ATOM 566 C C . ARG A 1 71 ? -2.428 -16.045 -19.413 1.00 12.48 71 ARG A C 1
ATOM 567 O O . ARG A 1 71 ? -2.194 -17.170 -19.830 1.00 11.85 71 ARG A O 1
ATOM 575 N N . ALA A 1 72 ? -1.471 -15.248 -18.954 1.00 11.25 72 ALA A N 1
ATOM 576 C CA . ALA A 1 72 ? -0.076 -15.662 -18.957 1.00 10.41 72 ALA A CA 1
ATOM 577 C C . ALA A 1 72 ? 0.135 -16.904 -18.087 1.00 10.20 72 ALA A C 1
ATOM 578 O O . ALA A 1 72 ? 0.905 -17.793 -18.446 1.00 10.52 72 ALA A O 1
ATOM 580 N N . PHE A 1 73 ? -0.581 -16.980 -16.972 1.00 10.01 73 PHE A N 1
ATOM 581 C CA . PHE A 1 73 ? -0.523 -18.143 -16.083 1.00 10.57 73 PHE A CA 1
ATOM 582 C C . PHE A 1 73 ? -0.976 -19.392 -16.833 1.00 11.17 73 PHE A C 1
ATOM 583 O O . PHE A 1 73 ? -0.381 -20.451 -16.679 1.00 11.58 73 PHE A O 1
ATOM 5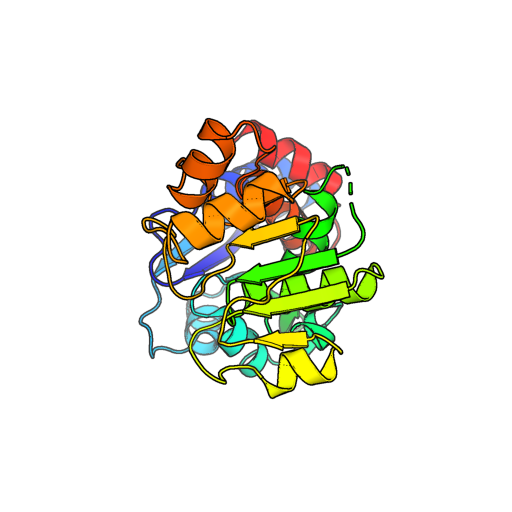91 N N . GLN A 1 74 ? -2.006 -19.237 -17.661 1.00 11.48 74 GLN A N 1
ATOM 592 C CA . GLN A 1 74 ? -2.552 -20.343 -18.447 1.00 13.25 74 GLN A CA 1
ATOM 593 C C . GLN A 1 74 ? -1.695 -20.764 -19.634 1.00 12.98 74 GLN A C 1
ATOM 594 O O . GLN A 1 74 ? -1.561 -21.960 -19.904 1.00 14.04 74 GLN A O 1
ATOM 600 N N . VAL A 1 75 ? -1.092 -19.806 -20.334 1.00 12.75 75 VAL A N 1
ATOM 601 C CA . VAL A 1 75 ? -0.394 -20.144 -21.590 1.00 13.63 75 VAL A CA 1
ATOM 602 C C . VAL A 1 75 ? 1.092 -20.480 -21.433 1.00 13.56 75 VAL A C 1
ATOM 603 O O . VAL A 1 75 ? 1.692 -21.041 -22.355 1.00 13.67 75 VAL A O 1
ATOM 607 N N . CYS A 1 76 ? 1.703 -20.128 -20.304 1.00 13.43 76 CYS A N 1
ATOM 608 C CA . CYS A 1 76 ? 3.114 -20.475 -20.132 1.00 13.87 76 CYS A CA 1
ATOM 609 C C . CYS A 1 76 ? 3.226 -22.001 -20.001 1.00 13.63 76 CYS A C 1
ATOM 610 O O . CYS A 1 76 ? 2.241 -22.685 -19.715 1.00 14.13 76 CYS A O 1
ATOM 613 N N . ASP A 1 77 ? 4.423 -22.524 -20.226 1.00 13.01 77 ASP A N 1
ATOM 614 C CA . ASP A 1 77 ? 4.635 -23.966 -20.220 1.00 13.11 77 ASP A CA 1
ATOM 615 C C . ASP A 1 77 ? 4.884 -24.538 -18.850 1.00 13.66 77 ASP A C 1
ATOM 616 O O . ASP A 1 77 ? 4.591 -25.709 -18.589 1.00 14.56 77 ASP A O 1
ATOM 621 N N . LYS A 1 78 ? 5.435 -23.712 -17.977 1.00 13.62 78 LYS A N 1
ATOM 622 C CA . LYS A 1 78 ? 5.816 -24.128 -16.650 1.00 13.49 78 LYS A CA 1
ATOM 623 C C . LYS A 1 78 ? 5.707 -22.910 -15.764 1.00 12.70 78 LYS A C 1
ATOM 624 O O . LYS A 1 78 ? 6.098 -21.818 -16.154 1.00 12.53 78 LYS A O 1
ATOM 630 N N . ILE A 1 79 ? 5.147 -23.113 -14.583 1.00 11.27 79 ILE A N 1
ATOM 631 C CA . ILE A 1 79 ? 4.992 -22.074 -13.583 1.00 11.05 79 ILE A CA 1
ATOM 632 C C . ILE A 1 79 ? 5.950 -22.396 -12.448 1.00 10.90 79 ILE A C 1
ATOM 633 O O . ILE A 1 79 ? 5.974 -23.528 -11.932 1.00 11.42 79 ILE A O 1
ATOM 638 N N . LYS A 1 80 ? 6.739 -21.402 -12.046 1.00 10.49 80 LYS A N 1
ATOM 639 C CA . LYS A 1 80 ? 7.686 -21.609 -10.956 1.00 10.36 80 LYS A CA 1
ATOM 640 C C . LYS A 1 80 ? 7.586 -20.532 -9.901 1.00 9.34 80 LYS A C 1
ATOM 641 O O . LYS A 1 80 ? 7.109 -19.430 -10.160 1.00 10.10 80 LYS A O 1
ATOM 647 N N . GLY A 1 81 ? 8.006 -20.870 -8.693 1.00 8.87 81 GLY A N 1
ATOM 648 C CA . GLY A 1 81 ? 7.979 -19.929 -7.600 1.00 8.41 81 GLY A CA 1
ATOM 649 C C . GLY A 1 81 ? 6.580 -19.653 -7.091 1.00 7.96 81 GLY A C 1
ATOM 650 O O . GLY A 1 81 ? 5.635 -20.416 -7.314 1.00 8.51 81 GLY A O 1
ATOM 651 N N . ILE A 1 82 ? 6.449 -18.516 -6.428 1.00 7.38 82 ILE A N 1
ATOM 652 C CA . ILE A 1 82 ? 5.186 -18.134 -5.798 1.00 8.18 82 ILE A CA 1
ATOM 653 C C . ILE A 1 82 ? 4.037 -18.018 -6.819 1.00 7.62 82 ILE A C 1
ATOM 654 O O . ILE A 1 82 ? 2.871 -18.150 -6.450 1.00 8.19 82 ILE A O 1
ATOM 659 N N . ALA A 1 83 ? 4.373 -17.799 -8.095 1.00 7.86 83 ALA A N 1
ATOM 660 C CA . ALA A 1 83 ? 3.348 -17.771 -9.154 1.00 8.07 83 ALA A CA 1
ATOM 661 C C . ALA A 1 83 ? 2.417 -18.985 -9.104 1.00 8.03 83 ALA A C 1
ATOM 662 O O . ALA A 1 83 ? 1.246 -18.887 -9.492 1.00 8.25 83 ALA A O 1
ATOM 664 N N . LEU A 1 84 ? 2.942 -20.118 -8.633 1.00 8.73 84 LEU A N 1
ATOM 665 C CA . LEU A 1 84 ? 2.157 -21.349 -8.490 1.00 9.61 84 LEU A CA 1
ATOM 666 C C . LEU A 1 84 ? 0.861 -21.119 -7.721 1.00 9.84 84 LEU A C 1
ATOM 667 O O . LEU A 1 84 ? -0.142 -21.774 -7.991 1.00 10.58 84 LEU A O 1
ATOM 672 N N . GLU A 1 85 ? 0.885 -20.161 -6.800 1.00 9.49 85 GLU A N 1
ATOM 673 C CA . GLU A 1 85 ? -0.260 -19.857 -5.922 1.00 9.21 85 GLU A CA 1
ATOM 674 C C . GLU A 1 85 ? -0.934 -18.530 -6.225 1.00 9.64 85 GLU A C 1
ATOM 675 O O . GLU A 1 85 ? -1.903 -18.154 -5.544 1.00 10.14 85 GLU A O 1
ATOM 681 N N . CYS A 1 86 ? -0.453 -17.828 -7.252 1.00 9.48 86 CYS A N 1
ATOM 682 C CA . CYS A 1 86 ? -1.011 -16.518 -7.599 1.00 9.55 86 CYS A CA 1
ATOM 683 C C . CYS A 1 86 ? -2.060 -16.532 -8.694 1.00 8.71 86 CYS A C 1
ATOM 684 O O . CYS A 1 86 ? -2.720 -15.502 -8.898 1.00 9.66 86 CYS A O 1
ATOM 687 N N . GLY A 1 87 ? -2.193 -17.636 -9.421 1.00 8.92 87 GLY A N 1
ATOM 688 C CA . GLY A 1 87 ? -3.143 -17.688 -10.552 1.00 8.92 87 GLY A CA 1
ATOM 689 C C . GLY A 1 87 ? -2.897 -16.584 -11.579 1.00 8.73 87 GLY A C 1
ATOM 690 O O . GLY A 1 87 ? -3.798 -16.201 -12.329 1.00 10.71 87 GLY A O 1
ATOM 691 N N . ALA A 1 88 ? -1.649 -16.119 -11.638 1.00 8.06 88 ALA A N 1
ATOM 692 C CA . ALA A 1 88 ? -1.267 -14.991 -12.456 1.00 8.02 88 ALA A CA 1
ATOM 693 C C . ALA A 1 88 ? 0.228 -14.995 -12.640 1.00 7.78 88 ALA A C 1
ATOM 694 O O . ALA A 1 88 ? 0.974 -15.350 -11.720 1.00 8.25 88 ALA A O 1
ATOM 696 N N . VAL A 1 89 ? 0.655 -14.604 -13.843 1.00 7.13 89 VAL A N 1
ATOM 697 C CA . VAL A 1 89 ? 2.056 -14.509 -14.186 1.00 7.45 89 VAL A CA 1
ATOM 698 C C . VAL A 1 89 ? 2.334 -13.125 -14.755 1.00 7.05 89 VAL A C 1
ATOM 699 O O . VAL A 1 89 ? 1.606 -12.659 -15.646 1.00 7.90 89 VAL A O 1
ATOM 703 N N . ASN A 1 90 ? 3.362 -12.452 -14.221 1.00 6.76 90 ASN A N 1
ATOM 704 C CA . ASN A 1 90 ? 3.748 -11.157 -14.765 1.00 7.20 90 ASN A CA 1
ATOM 705 C C . ASN A 1 90 ? 5.151 -11.160 -15.344 1.00 7.60 90 ASN A C 1
ATOM 706 O O . ASN A 1 90 ? 5.597 -10.124 -15.818 1.00 7.14 90 ASN A O 1
ATOM 711 N N . THR A 1 91 ? 5.831 -12.306 -15.323 1.00 7.45 91 THR A N 1
ATOM 712 C CA . THR A 1 91 ? 7.209 -12.415 -15.781 1.00 7.69 91 THR A CA 1
ATOM 713 C C . THR A 1 91 ? 7.372 -13.715 -16.532 1.00 7.82 91 THR A C 1
ATOM 714 O O . THR A 1 91 ? 7.035 -14.781 -16.009 1.00 8.09 91 THR A O 1
ATOM 718 N N . LEU A 1 92 ? 7.870 -13.632 -17.761 1.00 8.62 92 LEU A N 1
ATOM 719 C CA . LEU A 1 92 ? 8.080 -14.790 -18.617 1.00 9.35 92 LEU A CA 1
ATOM 720 C C . LEU A 1 92 ? 9.544 -14.887 -18.952 1.00 10.11 92 LEU A C 1
ATOM 721 O O . LEU A 1 92 ? 10.168 -13.886 -19.274 1.00 10.33 92 LEU A O 1
ATOM 726 N N . VAL A 1 93 ? 10.112 -16.083 -18.856 1.00 9.91 93 VAL A N 1
ATOM 727 C CA . VAL A 1 93 ? 11.509 -16.265 -19.218 1.00 11.44 93 VAL A CA 1
ATOM 728 C C . VAL A 1 93 ? 11.638 -17.508 -20.069 1.00 11.11 93 VAL A C 1
ATOM 729 O O . VAL A 1 93 ? 11.059 -18.542 -19.742 1.00 11.39 93 VAL A O 1
ATOM 733 N N . LEU A 1 94 ? 12.403 -17.411 -21.154 1.00 12.32 94 LEU A N 1
ATOM 734 C CA . LEU A 1 94 ? 12.640 -18.575 -21.988 1.00 13.33 94 LEU A CA 1
ATOM 735 C C . LEU A 1 94 ? 13.788 -19.352 -21.359 1.00 14.02 94 LEU A C 1
ATOM 736 O O . LEU A 1 94 ? 14.919 -18.858 -21.289 1.00 15.27 94 LEU A O 1
ATOM 741 N N . GLU A 1 95 ? 13.488 -20.551 -20.868 1.00 14.33 95 GLU A N 1
ATOM 742 C CA . GLU A 1 95 ? 14.494 -21.367 -20.200 1.00 16.01 95 GLU A CA 1
ATOM 743 C C . GLU A 1 95 ? 14.475 -22.750 -20.808 1.00 17.11 95 GLU A C 1
ATOM 744 O O . GLU A 1 95 ? 13.455 -23.439 -20.752 1.00 17.35 95 GLU A O 1
ATOM 750 N N . ASN A 1 96 ? 15.611 -23.142 -21.388 1.00 19.01 96 ASN A N 1
ATOM 751 C CA . ASN A 1 96 ? 15.768 -24.444 -22.062 1.00 20.69 96 ASN A CA 1
ATOM 752 C C . ASN A 1 96 ? 14.539 -24.781 -22.917 1.00 20.83 96 ASN A C 1
ATOM 753 O O . ASN A 1 96 ? 13.911 -25.840 -22.783 1.00 21.84 96 ASN A O 1
ATOM 758 N N . ASP A 1 97 ? 14.222 -23.826 -23.782 1.00 21.17 97 ASP A N 1
ATOM 759 C CA . ASP A 1 97 ? 13.095 -23.876 -24.739 1.00 20.84 97 ASP A CA 1
ATOM 760 C C . ASP A 1 97 ? 11.702 -24.124 -24.118 1.00 19.71 97 ASP A C 1
ATOM 761 O O . ASP A 1 97 ? 10.805 -24.701 -24.733 1.00 19.83 97 ASP A O 1
ATOM 766 N N . GLU A 1 98 ? 11.557 -23.675 -22.881 1.00 17.74 98 GLU A N 1
ATOM 767 C CA . GLU A 1 98 ? 10.275 -23.676 -22.209 1.00 16.06 98 GLU A CA 1
ATOM 768 C C . GLU A 1 98 ? 9.957 -22.239 -21.847 1.00 14.08 98 GLU A C 1
ATOM 769 O O . GLU A 1 98 ? 10.835 -21.496 -21.413 1.00 13.63 98 GLU A O 1
ATOM 775 N N . LEU A 1 99 ? 8.704 -21.839 -22.049 1.00 11.93 99 LEU A N 1
ATOM 776 C CA . LEU A 1 99 ? 8.252 -20.518 -21.638 1.00 11.51 99 LEU A CA 1
ATOM 777 C C . LEU A 1 99 ? 7.848 -20.624 -20.164 1.00 10.81 99 LEU A C 1
ATOM 778 O O . LEU A 1 99 ? 6.784 -21.137 -19.845 1.00 11.17 99 LEU A O 1
ATOM 783 N N . VAL A 1 100 ? 8.715 -20.145 -19.279 1.00 9.74 100 VAL A N 1
ATOM 784 C CA . VAL A 1 100 ? 8.492 -20.269 -17.835 1.00 10.49 100 VAL A CA 1
ATOM 785 C C . VAL A 1 100 ? 7.856 -18.998 -17.267 1.00 10.02 100 VAL A C 1
ATOM 786 O O . VAL A 1 100 ? 8.249 -17.886 -17.601 1.00 10.24 100 VAL A O 1
ATOM 790 N N . GLY A 1 101 ? 6.835 -19.178 -16.450 1.00 8.98 101 GLY A N 1
ATOM 791 C CA . GLY A 1 101 ? 6.156 -18.050 -15.835 1.00 8.56 101 GLY A CA 1
ATOM 792 C C . GLY A 1 101 ? 6.466 -17.882 -14.363 1.00 8.40 101 GLY A C 1
ATOM 793 O O . GLY A 1 101 ? 6.479 -18.854 -13.601 1.00 9.17 101 GLY A O 1
ATOM 794 N N . TYR A 1 102 ? 6.699 -16.633 -13.964 1.00 8.27 102 TYR A N 1
ATOM 795 C CA . TYR A 1 102 ? 6.945 -16.251 -12.589 1.00 8.36 102 TYR A CA 1
ATOM 796 C C . TYR A 1 102 ? 6.006 -15.110 -12.237 1.00 7.84 102 TYR A C 1
ATOM 797 O O . TYR A 1 102 ? 5.394 -14.486 -13.117 1.00 7.75 102 TYR A O 1
ATOM 806 N N . ASN A 1 103 ? 5.919 -14.817 -10.945 1.00 7.79 103 ASN A N 1
ATOM 807 C CA . ASN A 1 103 ? 5.144 -13.695 -10.471 1.00 7.85 103 ASN A CA 1
ATOM 808 C C . ASN A 1 103 ? 5.996 -12.908 -9.500 1.00 8.03 103 ASN A C 1
ATOM 809 O O . ASN A 1 103 ? 6.309 -13.383 -8.410 1.00 8.64 103 ASN A O 1
ATOM 814 N N . THR A 1 104 ? 6.359 -11.695 -9.906 1.00 8.01 104 THR A N 1
ATOM 815 C CA . THR A 1 104 ? 7.154 -10.822 -9.054 1.00 7.51 104 THR A CA 1
ATOM 816 C C . THR A 1 104 ? 6.311 -9.738 -8.382 1.00 7.12 104 THR A C 1
ATOM 817 O O . THR A 1 104 ? 6.836 -8.951 -7.587 1.00 7.91 104 THR A O 1
ATOM 821 N N . ASP A 1 105 ? 5.013 -9.695 -8.700 1.00 7.94 105 ASP A N 1
ATOM 822 C CA . ASP A 1 105 ? 4.103 -8.746 -8.056 1.00 8.00 105 ASP A CA 1
ATOM 823 C C . ASP A 1 105 ? 3.942 -9.039 -6.562 1.00 7.64 105 ASP A C 1
ATOM 824 O O . ASP A 1 105 ? 3.870 -8.118 -5.751 1.00 8.12 105 ASP A O 1
ATOM 829 N N . ALA A 1 106 ? 3.866 -10.317 -6.194 1.00 7.93 106 ALA A N 1
ATOM 830 C CA . ALA A 1 106 ? 3.655 -10.692 -4.796 1.00 7.93 106 ALA A CA 1
ATOM 831 C C . ALA A 1 106 ? 4.758 -10.149 -3.911 1.00 8.17 106 ALA A C 1
ATOM 832 O O . ALA A 1 106 ? 4.481 -9.387 -2.973 1.00 8.75 106 ALA A O 1
ATOM 834 N N . LEU A 1 107 ? 6.005 -10.505 -4.210 1.00 7.90 107 LEU A N 1
ATOM 835 C CA . LEU A 1 107 ? 7.123 -10.001 -3.410 1.00 8.49 107 LEU A CA 1
ATOM 836 C C . LEU A 1 107 ? 7.366 -8.510 -3.646 1.00 8.56 107 LEU A C 1
ATOM 837 O O . LEU A 1 107 ? 7.739 -7.806 -2.706 1.00 9.23 107 LEU A O 1
ATOM 842 N N . GLY A 1 108 ? 7.136 -8.011 -4.865 1.00 8.32 108 GLY A N 1
ATOM 843 C CA . GLY A 1 108 ? 7.321 -6.587 -5.129 1.00 8.66 108 GLY A CA 1
ATOM 844 C C . GLY A 1 108 ? 6.402 -5.772 -4.228 1.00 8.72 108 GLY A C 1
ATOM 845 O O . GLY A 1 108 ? 6.786 -4.736 -3.673 1.00 8.81 108 GLY A O 1
ATOM 846 N N . PHE A 1 109 ? 5.175 -6.252 -4.055 1.00 8.51 109 PHE A N 1
ATOM 847 C CA . PHE A 1 109 ? 4.239 -5.588 -3.172 1.00 8.69 109 PHE A CA 1
ATOM 848 C C . PHE A 1 109 ? 4.743 -5.626 -1.738 1.00 8.40 109 PHE A C 1
ATOM 849 O O . PHE A 1 109 ? 4.766 -4.601 -1.033 1.00 8.86 109 PHE A O 1
ATOM 857 N N . TYR A 1 110 ? 5.144 -6.811 -1.287 1.00 8.76 110 TYR A N 1
ATOM 858 C CA . TYR A 1 110 ? 5.659 -6.946 0.064 1.00 9.27 110 TYR A CA 1
ATOM 859 C C . TYR A 1 110 ? 6.786 -5.954 0.342 1.00 8.78 110 TYR A C 1
ATOM 860 O O . TYR A 1 110 ? 6.751 -5.229 1.344 1.00 9.36 110 TYR A O 1
ATOM 869 N N . LEU A 1 111 ? 7.774 -5.922 -0.544 1.00 9.08 111 LEU A N 1
ATOM 870 C CA . LEU A 1 111 ? 8.932 -5.052 -0.348 1.00 9.49 111 LEU A CA 1
ATOM 871 C C . LEU A 1 111 ? 8.570 -3.566 -0.376 1.00 9.59 111 LEU A C 1
ATOM 872 O O . LEU A 1 111 ? 9.252 -2.729 0.230 1.00 10.34 111 LEU A O 1
ATOM 877 N N . SER A 1 112 ? 7.499 -3.232 -1.089 1.00 9.95 112 SER A N 1
ATOM 878 C CA . SER A 1 112 ? 7.060 -1.838 -1.189 1.00 10.64 112 SER A CA 1
ATOM 879 C C . SER A 1 112 ? 6.420 -1.334 0.090 1.00 11.37 112 SER A C 1
ATOM 880 O O . SER A 1 112 ? 6.271 -0.123 0.267 1.00 11.96 112 SER A O 1
ATOM 883 N N . LEU A 1 113 ? 6.017 -2.253 0.963 1.00 12.80 113 LEU A N 1
ATOM 884 C CA . LEU A 1 113 ? 5.308 -1.904 2.202 1.00 15.81 113 LEU A CA 1
ATOM 885 C C . LEU A 1 113 ? 6.238 -1.762 3.380 1.00 16.84 113 LEU A C 1
ATOM 886 O O . LEU A 1 113 ? 6.860 -2.734 3.793 1.00 17.37 113 LEU A O 1
ATOM 891 N N . LYS A 1 114 ? 6.321 -0.550 3.922 1.00 18.34 114 LYS A N 1
ATOM 892 C CA . LYS A 1 114 ? 7.155 -0.296 5.090 1.00 20.56 114 LYS A CA 1
ATOM 893 C C . LYS A 1 114 ? 6.508 -1.017 6.263 1.00 21.01 114 LYS A C 1
ATOM 894 O O . LYS A 1 114 ? 5.300 -0.887 6.480 1.00 22.02 114 LYS A O 1
ATOM 900 N N . TYR A 1 118 ? 0.404 -4.298 10.128 1.00 17.91 118 TYR A N 1
ATOM 901 C CA . TYR A 1 118 ? -0.945 -4.350 9.579 1.00 17.17 118 TYR A CA 1
ATOM 902 C C . TYR A 1 118 ? -1.561 -5.726 9.831 1.00 16.49 118 TYR A C 1
ATOM 903 O O . TYR A 1 118 ? -0.891 -6.752 9.663 1.00 17.29 118 TYR A O 1
ATOM 912 N N . GLN A 1 119 ? -2.831 -5.746 10.227 1.00 15.18 119 GLN A N 1
ATOM 913 C CA . GLN A 1 119 ? -3.498 -7.007 10.589 1.00 14.89 119 GLN A CA 1
ATOM 914 C C . GLN A 1 119 ? -4.491 -7.508 9.547 1.00 13.13 119 GLN A C 1
ATOM 915 O O . GLN A 1 119 ? -4.713 -8.703 9.444 1.00 12.34 119 GLN A O 1
ATOM 921 N N . ASN A 1 120 ? -5.099 -6.603 8.790 1.00 12.00 120 ASN A N 1
ATOM 922 C CA . ASN A 1 120 ? -6.063 -7.025 7.772 1.00 11.47 120 ASN A CA 1
ATOM 923 C C . ASN A 1 120 ? -6.053 -6.081 6.584 1.00 10.65 120 ASN A C 1
ATOM 924 O O . ASN A 1 120 ? -5.496 -4.972 6.647 1.00 10.46 120 ASN A O 1
ATOM 929 N N . ALA A 1 121 ? -6.688 -6.519 5.505 1.00 9.00 121 ALA A N 1
ATOM 930 C CA . ALA A 1 121 ? -6.673 -5.779 4.260 1.00 8.67 121 ALA A CA 1
ATOM 931 C C . ALA A 1 121 ? -7.938 -5.979 3.475 1.00 8.83 121 ALA A C 1
ATOM 932 O O . ALA A 1 121 ? -8.551 -7.050 3.517 1.00 9.05 121 ALA A O 1
ATOM 934 N N . LEU A 1 122 ? -8.337 -4.922 2.778 1.00 8.68 122 LEU A N 1
ATOM 935 C CA . LEU A 1 122 ? -9.442 -4.970 1.839 1.00 8.76 122 LEU A CA 1
ATOM 936 C C . LEU A 1 122 ? -8.862 -4.720 0.457 1.00 8.57 122 LEU A C 1
ATOM 937 O O . LEU A 1 122 ? -8.288 -3.662 0.210 1.00 8.67 122 LEU A O 1
ATOM 942 N N . ILE A 1 123 ? -8.996 -5.710 -0.423 1.00 8.15 123 ILE A N 1
ATOM 943 C CA . ILE A 1 123 ? -8.533 -5.609 -1.797 1.00 8.79 123 ILE A CA 1
ATOM 944 C C . ILE A 1 123 ? -9.714 -5.353 -2.718 1.00 8.88 123 ILE A C 1
ATOM 945 O O . ILE A 1 123 ? -10.706 -6.089 -2.702 1.00 9.67 123 ILE A O 1
ATOM 950 N N . LEU A 1 124 ? -9.609 -4.291 -3.505 1.00 9.02 124 LEU A N 1
ATOM 951 C CA . LEU A 1 124 ? -10.594 -3.980 -4.523 1.00 9.46 124 LEU A CA 1
ATOM 952 C C . LEU A 1 124 ? -10.039 -4.496 -5.833 1.00 9.67 124 LEU A C 1
ATOM 953 O O . LEU A 1 124 ? -8.959 -4.090 -6.252 1.00 10.19 124 LEU A O 1
ATOM 958 N N . GLY A 1 125 ? -10.723 -5.451 -6.459 1.00 10.15 125 GLY A N 1
ATOM 959 C CA . GLY A 1 125 ? -10.208 -6.022 -7.711 1.00 10.40 125 GLY A CA 1
ATOM 960 C C . GLY A 1 125 ? -10.231 -7.534 -7.732 1.00 10.81 125 GLY A C 1
ATOM 961 O O . GLY A 1 125 ? -10.230 -8.176 -6.676 1.00 11.27 125 GLY A O 1
ATOM 962 N N . ALA A 1 126 ? -10.249 -8.107 -8.937 1.00 11.57 126 ALA A N 1
ATOM 963 C CA . ALA A 1 126 ? -10.336 -9.561 -9.084 1.00 13.19 126 ALA A CA 1
ATOM 964 C C . ALA A 1 126 ? -9.417 -10.121 -10.159 1.00 13.30 126 ALA A C 1
ATOM 965 O O . ALA A 1 126 ? -9.488 -11.314 -10.472 1.00 14.78 126 ALA A O 1
ATOM 967 N N . GLY A 1 127 ? -8.567 -9.267 -10.722 1.00 12.56 127 GLY A N 1
ATOM 968 C CA . GLY A 1 127 ? -7.644 -9.688 -11.774 1.00 11.39 127 GLY A CA 1
ATOM 969 C C . GLY A 1 127 ? -6.309 -10.188 -11.237 1.00 10.78 127 GLY A C 1
ATOM 970 O O . GLY A 1 127 ? -6.161 -10.467 -10.040 1.00 9.96 127 GLY A O 1
ATOM 971 N N . GLY A 1 128 ? -5.327 -10.264 -12.128 1.00 10.61 128 GLY A N 1
ATOM 972 C CA . GLY A 1 128 ? -4.000 -10.791 -11.809 1.00 10.79 128 GLY A CA 1
ATOM 973 C C . GLY A 1 128 ? -3.289 -10.107 -10.663 1.00 10.01 128 GLY A C 1
ATOM 974 O O . GLY A 1 128 ? -2.689 -10.767 -9.817 1.00 9.91 128 GLY A O 1
ATOM 975 N N . SER A 1 129 ? -3.357 -8.779 -10.622 1.00 10.40 129 SER A N 1
ATOM 976 C CA . SER A 1 129 ? -2.717 -8.051 -9.534 1.00 10.05 129 SER A CA 1
ATOM 977 C C . SER A 1 129 ? -3.382 -8.354 -8.194 1.00 9.53 129 SER A C 1
ATOM 978 O O . SER A 1 129 ? -2.693 -8.617 -7.207 1.00 9.29 129 SER A O 1
ATOM 981 N N . ALA A 1 130 ? -4.716 -8.314 -8.166 1.00 9.03 130 ALA A N 1
ATOM 982 C CA . ALA A 1 130 ? -5.458 -8.603 -6.940 1.00 8.37 130 ALA A CA 1
ATOM 983 C C . ALA A 1 130 ? -5.147 -10.008 -6.437 1.00 8.22 130 ALA A C 1
ATOM 984 O O . ALA A 1 130 ? -5.010 -10.230 -5.239 1.00 8.23 130 ALA A O 1
ATOM 986 N N . LYS A 1 131 ? -5.056 -10.955 -7.359 1.00 8.66 131 LYS A N 1
ATOM 987 C CA . LYS A 1 131 ? -4.784 -12.354 -7.011 1.00 8.30 131 LYS A CA 1
ATOM 988 C C . LYS A 1 131 ? -3.413 -12.531 -6.340 1.00 8.10 131 LYS A C 1
ATOM 989 O O . LYS A 1 131 ? -3.303 -13.185 -5.307 1.00 8.30 131 LYS A O 1
ATOM 995 N N . ALA A 1 132 ? -2.377 -11.920 -6.923 1.00 8.31 132 ALA A N 1
ATOM 996 C CA . ALA A 1 132 ? -1.033 -11.995 -6.358 1.00 8.81 132 ALA A CA 1
ATOM 997 C C . ALA A 1 132 ? -0.992 -11.335 -4.989 1.00 9.04 132 ALA A C 1
ATOM 998 O O . ALA A 1 132 ? -0.361 -11.844 -4.048 1.00 8.91 132 ALA A O 1
ATOM 1000 N N . LEU A 1 133 ? -1.669 -10.197 -4.849 1.00 9.25 133 LEU A N 1
ATOM 1001 C CA . LEU A 1 133 ? -1.677 -9.506 -3.568 1.00 9.48 133 LEU A CA 1
ATOM 1002 C C . LEU A 1 133 ? -2.404 -10.299 -2.485 1.00 8.67 133 LEU A C 1
ATOM 1003 O O . LEU A 1 133 ? -1.940 -10.357 -1.340 1.00 7.97 133 LEU A O 1
ATOM 1008 N N . ALA A 1 134 ? -3.518 -10.924 -2.854 1.00 8.37 134 ALA A N 1
ATOM 1009 C CA . ALA A 1 134 ? -4.251 -11.766 -1.908 1.00 8.42 134 ALA A CA 1
ATOM 1010 C C . ALA A 1 134 ? -3.375 -12.926 -1.454 1.00 8.34 134 ALA A C 1
ATOM 1011 O O . ALA A 1 134 ? -3.328 -13.240 -0.264 1.00 8.75 134 ALA A O 1
ATOM 1013 N N . CYS A 1 135 ? -2.684 -13.555 -2.400 1.00 8.95 135 CYS A N 1
ATOM 1014 C CA . CYS A 1 135 ? -1.786 -14.647 -2.068 1.00 9.08 135 CYS A CA 1
ATOM 1015 C C . CYS A 1 135 ? -0.726 -14.182 -1.074 1.00 9.19 135 CYS A C 1
ATOM 1016 O O . CYS A 1 135 ? -0.540 -14.798 -0.025 1.00 9.28 135 CYS A O 1
ATOM 1019 N N . GLU A 1 136 ? -0.065 -13.073 -1.387 1.00 9.12 136 GLU A N 1
ATOM 1020 C CA . GLU A 1 136 ? 0.996 -12.546 -0.533 1.00 10.07 136 GLU A CA 1
ATOM 1021 C C . GLU A 1 136 ? 0.499 -12.142 0.853 1.00 9.80 136 GLU A C 1
ATOM 1022 O O . GLU A 1 136 ? 1.125 -12.479 1.870 1.00 10.15 136 GLU A O 1
ATOM 1028 N N . LEU A 1 137 ? -0.639 -11.453 0.915 1.00 9.65 137 LEU A N 1
ATOM 1029 C CA . LEU A 1 137 ? -1.136 -10.996 2.218 1.00 9.66 137 LEU A CA 1
ATOM 1030 C C . LEU A 1 137 ? -1.600 -12.136 3.115 1.00 9.80 137 LEU A C 1
ATOM 1031 O O . LEU A 1 137 ? -1.373 -12.099 4.329 1.00 9.56 137 LEU A O 1
ATOM 1036 N N . LYS A 1 138 ? -2.248 -13.137 2.525 1.00 10.73 138 LYS A N 1
ATOM 1037 C CA . LYS A 1 138 ? -2.633 -14.317 3.288 1.00 11.80 138 LYS A CA 1
ATOM 1038 C C . LYS A 1 138 ? -1.386 -15.025 3.811 1.00 12.82 138 LYS A C 1
ATOM 1039 O O . LYS A 1 138 ? -1.358 -15.445 4.968 1.00 13.47 138 LYS A O 1
ATOM 1045 N N . LYS A 1 139 ? -0.349 -15.118 2.977 1.00 13.76 139 LYS A N 1
ATOM 1046 C CA . LYS A 1 139 ? 0.910 -15.760 3.373 1.00 15.62 139 LYS A CA 1
ATOM 1047 C C . LYS A 1 139 ? 1.523 -15.055 4.584 1.00 15.76 139 LYS A C 1
ATOM 1048 O O . LYS A 1 139 ? 2.039 -15.719 5.488 1.00 16.44 139 LYS A O 1
ATOM 1054 N N . GLN A 1 140 ? 1.448 -13.719 4.596 1.00 15.81 140 GLN A N 1
ATOM 1055 C CA . GLN A 1 140 ? 1.973 -12.894 5.693 1.00 16.77 140 GLN A CA 1
ATOM 1056 C C . GLN A 1 140 ? 1.192 -13.018 6.991 1.00 16.49 140 GLN A C 1
ATOM 1057 O O . GLN A 1 140 ? 1.616 -12.490 8.028 1.00 17.95 140 GLN A O 1
ATOM 1063 N N . GLY A 1 141 ? 0.031 -13.653 6.933 1.00 15.57 141 GLY A N 1
ATOM 1064 C CA . GLY A 1 141 ? -0.782 -13.807 8.124 1.00 15.61 141 GLY A CA 1
ATOM 1065 C C . GLY A 1 141 ? -1.803 -12.703 8.342 1.00 14.94 141 GLY A C 1
ATOM 1066 O O . GLY A 1 141 ? -2.283 -12.517 9.460 1.00 16.12 141 GLY A O 1
ATOM 1067 N N . LEU A 1 142 ? -2.124 -11.928 7.303 1.00 13.45 142 LEU A N 1
ATOM 1068 C CA . LEU A 1 142 ? -3.191 -10.947 7.447 1.00 13.11 142 LEU A CA 1
ATOM 1069 C C . LEU A 1 142 ? -4.518 -11.560 7.065 1.00 12.20 142 LEU A C 1
ATOM 1070 O O . LEU A 1 142 ? -4.569 -12.529 6.290 1.00 12.48 142 LEU A O 1
ATOM 1075 N N . GLN A 1 143 ? -5.588 -11.005 7.623 1.00 11.28 143 GLN A N 1
ATOM 1076 C CA . GLN A 1 143 ? -6.932 -11.355 7.196 1.00 11.06 143 GLN A CA 1
ATOM 1077 C C . GLN A 1 143 ? -7.175 -10.559 5.924 1.00 10.47 143 GLN A C 1
ATOM 1078 O O . GLN A 1 143 ? -6.797 -9.376 5.850 1.00 12.01 143 GLN A O 1
ATOM 1084 N N . VAL A 1 144 ? -7.755 -11.197 4.916 1.00 9.61 144 VAL A N 1
ATOM 1085 C CA . VAL A 1 144 ? -7.953 -10.548 3.627 1.00 8.69 144 VAL A CA 1
ATOM 1086 C C . VAL A 1 144 ? -9.391 -10.645 3.163 1.00 8.59 144 VAL A C 1
ATOM 1087 O O . VAL A 1 144 ? -9.964 -11.742 3.089 1.00 8.42 144 VAL A O 1
ATOM 1091 N N . SER A 1 145 ? -9.966 -9.484 2.867 1.00 7.98 145 SER A N 1
ATOM 1092 C CA . SER A 1 145 ? -11.289 -9.388 2.282 1.00 8.37 145 SER A CA 1
ATOM 1093 C C . SER A 1 145 ? -11.086 -8.870 0.873 1.00 8.75 145 SER A C 1
ATOM 1094 O O . SER A 1 145 ? -10.190 -8.043 0.632 1.00 9.48 145 SER A O 1
ATOM 1097 N N . VAL A 1 146 ? -11.912 -9.364 -0.050 1.00 9.40 146 VAL A N 1
ATOM 1098 C CA . VAL A 1 146 ? -11.822 -9.011 -1.464 1.00 9.69 146 VAL A CA 1
ATOM 1099 C C . VAL A 1 146 ? -13.189 -8.521 -1.874 1.00 9.94 146 VAL A C 1
ATOM 1100 O O . VAL A 1 146 ? -14.193 -9.182 -1.615 1.00 11.66 146 VAL A O 1
ATOM 1104 N N . LEU A 1 147 ? -13.226 -7.358 -2.508 1.00 9.69 147 LEU A N 1
ATOM 1105 C CA . LEU A 1 147 ? -14.491 -6.721 -2.892 1.00 10.15 147 LEU A CA 1
ATOM 1106 C C . LEU A 1 147 ? -14.530 -6.407 -4.378 1.00 10.82 147 LEU A C 1
ATOM 1107 O O . LEU A 1 147 ? -13.650 -5.725 -4.896 1.00 12.13 147 LEU A O 1
ATOM 1112 N N . ASN A 1 148 ? -15.574 -6.908 -5.039 1.00 11.78 148 ASN A N 1
ATOM 1113 C CA . ASN A 1 148 ? -15.798 -6.716 -6.465 1.00 12.90 148 ASN A CA 1
ATOM 1114 C C . ASN A 1 148 ? -17.282 -6.613 -6.762 1.00 13.85 148 ASN A C 1
ATOM 1115 O O . ASN A 1 148 ? -18.103 -6.687 -5.853 1.00 13.92 148 ASN A O 1
ATOM 1120 N N . ARG A 1 149 ? -17.624 -6.425 -8.036 1.00 15.22 149 ARG A N 1
ATOM 1121 C CA . ARG A 1 149 ? -19.020 -6.281 -8.448 1.00 17.10 149 ARG A CA 1
ATOM 1122 C C . ARG A 1 149 ? -19.662 -7.582 -8.929 1.00 17.98 149 ARG A C 1
ATOM 1123 O O . ARG A 1 149 ? -20.881 -7.650 -9.135 1.00 18.46 149 ARG A O 1
ATOM 1131 N N . SER A 1 150 ? -18.852 -8.609 -9.114 1.00 18.89 150 SER A N 1
ATOM 1132 C CA . SER A 1 150 ? -19.346 -9.887 -9.575 1.00 19.70 150 SER A CA 1
ATOM 1133 C C . SER A 1 150 ? -18.656 -11.015 -8.844 1.00 20.31 150 SER A C 1
ATOM 1134 O O . SER A 1 150 ? -17.770 -10.791 -8.018 1.00 20.13 150 SER A O 1
ATOM 1137 N N . SER A 1 151 ? -19.056 -12.227 -9.188 1.00 20.55 151 SER A N 1
ATOM 1138 C CA . SER A 1 151 ? -18.500 -13.433 -8.612 1.00 21.64 151 SER A CA 1
ATOM 1139 C C . SER A 1 151 ? -17.179 -13.851 -9.265 1.00 21.84 151 SER A C 1
ATOM 1140 O O . SER A 1 151 ? -16.652 -14.927 -8.958 1.00 22.00 151 SER A O 1
ATOM 1143 N N . ARG A 1 152 ? -16.637 -13.017 -10.154 1.00 22.03 152 ARG A N 1
ATOM 1144 C CA . ARG A 1 152 ? -15.391 -13.373 -10.864 1.00 21.87 152 ARG A CA 1
ATOM 1145 C C . ARG A 1 152 ? -14.234 -13.639 -9.909 1.00 20.90 152 ARG A C 1
ATOM 1146 O O . ARG A 1 152 ? -13.975 -12.859 -8.987 1.00 20.89 152 ARG A O 1
ATOM 1154 N N . GLY A 1 153 ? -13.550 -14.758 -10.138 1.00 19.99 153 GLY A N 1
ATOM 1155 C CA . GLY A 1 153 ? -12.412 -15.166 -9.322 1.00 19.07 153 GLY A CA 1
ATOM 1156 C C . GLY A 1 153 ? -12.771 -15.694 -7.953 1.00 18.34 153 GLY A C 1
ATOM 1157 O O . GLY A 1 153 ? -11.892 -15.916 -7.126 1.00 18.07 153 GLY A O 1
ATOM 1158 N N . LEU A 1 154 ? -14.060 -15.938 -7.708 1.00 17.19 154 LEU A N 1
ATOM 1159 C CA . LEU A 1 154 ? -14.474 -16.364 -6.374 1.00 16.29 154 LEU A CA 1
ATOM 1160 C C . LEU A 1 154 ? -13.715 -17.593 -5.908 1.00 15.15 154 LEU A C 1
ATOM 1161 O O . LEU A 1 154 ? -13.202 -17.604 -4.781 1.00 15.18 154 LEU A O 1
ATOM 1166 N N . ASP A 1 155 ? -13.620 -18.613 -6.762 1.00 13.41 155 ASP A N 1
ATOM 1167 C CA . ASP A 1 155 ? -12.959 -19.862 -6.369 1.00 12.47 155 ASP A CA 1
ATOM 1168 C C . ASP A 1 155 ? -11.527 -19.617 -5.924 1.00 11.57 155 ASP A C 1
ATOM 1169 O O . ASP A 1 155 ? -11.109 -20.116 -4.883 1.00 11.30 155 ASP A O 1
ATOM 1174 N N . PHE A 1 156 ? -10.777 -18.847 -6.713 1.00 10.64 156 PHE A N 1
ATOM 1175 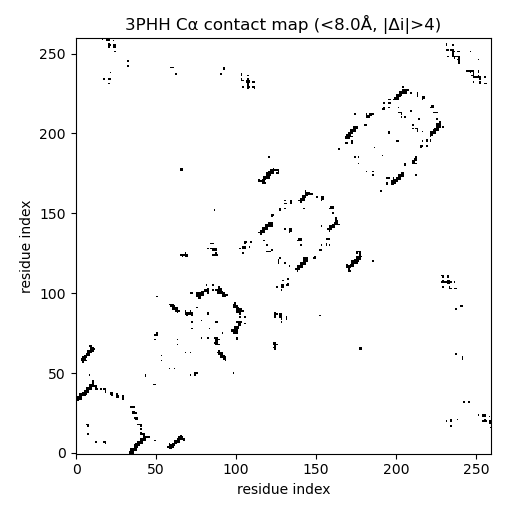C CA . PHE A 1 156 ? -9.386 -18.594 -6.372 1.00 9.62 156 PHE A CA 1
ATOM 1176 C C . PHE A 1 156 ? -9.236 -17.918 -5.015 1.00 9.20 156 PHE A C 1
ATOM 1177 O O . PHE A 1 156 ? -8.423 -18.341 -4.187 1.00 9.41 156 PHE A O 1
ATOM 1185 N N . PHE A 1 157 ? -10.018 -16.871 -4.782 1.00 9.29 157 PHE A N 1
ATOM 1186 C CA . PHE A 1 157 ? -9.891 -16.131 -3.536 1.00 8.94 157 PHE A CA 1
ATOM 1187 C C . PHE A 1 157 ? -10.410 -16.914 -2.343 1.00 9.19 157 PHE A C 1
ATOM 1188 O O . PHE A 1 157 ? -9.835 -16.868 -1.261 1.00 8.58 157 PHE A O 1
ATOM 1196 N N . GLN A 1 158 ? -11.486 -17.668 -2.539 1.00 9.13 158 GLN A N 1
ATOM 1197 C CA . GLN A 1 158 ? -11.993 -18.463 -1.431 1.00 10.35 158 GLN A CA 1
ATOM 1198 C C . GLN A 1 158 ? -11.034 -19.595 -1.052 1.00 10.43 158 GLN A C 1
ATOM 1199 O O . GLN A 1 158 ? -10.859 -19.877 0.145 1.00 10.42 158 GLN A O 1
ATOM 1205 N N . ARG A 1 159 ? -10.377 -20.210 -2.032 1.00 10.49 159 ARG A N 1
ATOM 1206 C CA . ARG A 1 159 ? -9.444 -21.298 -1.705 1.00 11.27 159 ARG A CA 1
ATOM 1207 C C . ARG A 1 159 ? -8.240 -20.782 -0.933 1.00 11.07 159 ARG A C 1
ATOM 1208 O O . ARG A 1 159 ? -7.673 -21.509 -0.142 1.00 10.32 159 ARG A O 1
ATOM 1216 N N . LEU A 1 160 ? -7.866 -19.519 -1.153 1.00 10.80 160 LEU A N 1
ATOM 1217 C CA . LEU A 1 160 ? -6.805 -18.903 -0.365 1.00 11.00 160 LEU A CA 1
ATOM 1218 C C . LEU A 1 160 ? -7.229 -18.650 1.064 1.00 10.84 160 LEU A C 1
ATOM 1219 O O . LEU A 1 160 ? -6.385 -18.426 1.926 1.00 12.23 160 LEU A O 1
ATOM 1224 N N . GLY A 1 161 ? -8.542 -18.661 1.307 1.00 10.27 161 GLY A N 1
ATOM 1225 C CA . GLY A 1 161 ? -9.100 -18.346 2.622 1.00 10.92 161 GLY A CA 1
ATOM 1226 C C . GLY A 1 161 ? -9.533 -16.901 2.783 1.00 10.83 161 GLY A C 1
ATOM 1227 O O . GLY A 1 161 ? -9.677 -16.429 3.906 1.00 12.39 161 GLY A O 1
ATOM 1228 N N . CYS A 1 162 ? -9.729 -16.186 1.676 1.00 9.76 162 CYS A N 1
ATOM 1229 C CA . CYS A 1 162 ? -10.191 -14.799 1.744 1.00 9.86 162 CYS A CA 1
ATOM 1230 C C . CYS A 1 162 ? -11.697 -14.705 1.930 1.00 9.40 162 CYS A C 1
ATOM 1231 O O . CYS A 1 162 ? -12.437 -15.580 1.490 1.00 10.62 162 CYS A O 1
ATOM 1234 N N . ASP A 1 163 ? -12.145 -13.636 2.582 1.00 9.21 163 ASP A N 1
ATOM 1235 C CA . ASP A 1 163 ? -13.563 -13.326 2.709 1.00 9.85 163 ASP A CA 1
ATOM 1236 C C . ASP A 1 163 ? -13.934 -12.511 1.469 1.00 9.73 163 ASP A C 1
ATOM 1237 O O . ASP A 1 163 ? -13.344 -11.454 1.215 1.00 10.21 163 ASP A O 1
ATOM 1242 N N . CYS A 1 164 ? -14.888 -12.995 0.679 1.00 9.59 164 CYS A N 1
ATOM 1243 C CA . CYS A 1 164 ? -15.251 -12.341 -0.579 1.00 9.85 164 CYS A CA 1
ATOM 1244 C C . CYS A 1 164 ? -16.591 -11.637 -0.514 1.00 9.47 164 CYS A C 1
ATOM 1245 O O . CYS A 1 164 ? -17.570 -12.194 -0.013 1.00 10.26 164 CYS A O 1
ATOM 1248 N N . PHE A 1 165 ? -16.609 -10.419 -1.039 1.00 9.87 165 PHE A N 1
ATOM 1249 C CA . PHE A 1 165 ? -17.779 -9.552 -0.991 1.00 9.91 165 PHE A CA 1
ATOM 1250 C C . PHE A 1 165 ? -18.117 -8.887 -2.309 1.00 10.84 165 PHE A C 1
ATOM 1251 O O . PHE A 1 165 ? -17.253 -8.666 -3.163 1.00 10.32 165 PHE A O 1
ATOM 1259 N N . MET A 1 166 ? -19.398 -8.554 -2.447 1.00 11.48 166 MET A N 1
ATOM 1260 C CA . MET A 1 166 ? -19.900 -7.749 -3.559 1.00 12.94 166 MET A CA 1
ATOM 1261 C C . MET A 1 166 ? -20.505 -6.451 -2.993 1.00 13.47 166 MET A C 1
ATOM 1262 O O . MET A 1 166 ? -20.502 -5.422 -3.660 1.00 14.76 166 MET A O 1
ATOM 1267 N N . GLU A 1 167 ? -20.964 -6.503 -1.747 1.00 13.80 167 GLU A N 1
ATOM 1268 C CA . GLU A 1 167 ? -21.460 -5.342 -1.016 1.00 14.12 167 GLU A CA 1
ATOM 1269 C C . GLU A 1 167 ? -20.327 -4.951 -0.076 1.00 13.72 167 GLU A C 1
ATOM 1270 O O . GLU A 1 167 ? -19.773 -5.816 0.592 1.00 12.40 167 GLU A O 1
ATOM 1276 N N . PRO A 1 168 ? -19.966 -3.655 -0.009 1.00 13.62 168 PRO A N 1
ATOM 1277 C CA . PRO A 1 168 ? -18.836 -3.270 0.848 1.00 13.59 168 PRO A CA 1
ATOM 1278 C C . PRO A 1 168 ? -19.014 -3.723 2.299 1.00 13.34 168 PRO A C 1
ATOM 1279 O O . PRO A 1 168 ? -20.028 -3.399 2.931 1.00 14.76 168 PRO A O 1
ATOM 1283 N N . PRO A 1 169 ? -18.037 -4.487 2.824 1.00 11.96 169 PRO A N 1
ATOM 1284 C CA . PRO A 1 169 ? -18.171 -4.983 4.200 1.00 12.81 169 PRO A CA 1
ATOM 1285 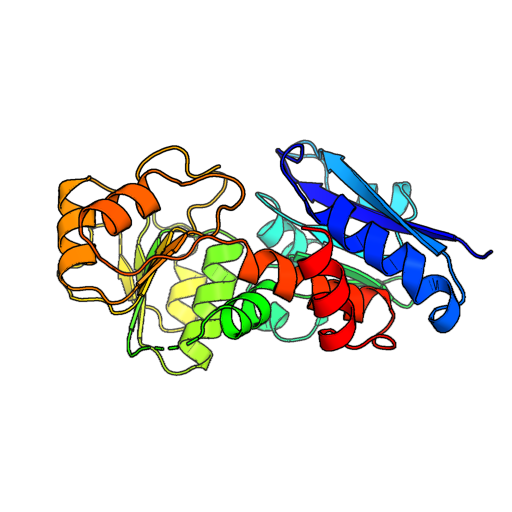C C . PRO A 1 169 ? -18.054 -3.877 5.234 1.00 13.45 169 PRO A C 1
ATOM 1286 O O . PRO A 1 169 ? -17.184 -3.009 5.123 1.00 14.09 169 PRO A O 1
ATOM 1290 N N . LYS A 1 170 ? -18.938 -3.915 6.228 1.00 14.19 170 LYS A N 1
ATOM 1291 C CA . LYS A 1 170 ? -18.935 -2.933 7.312 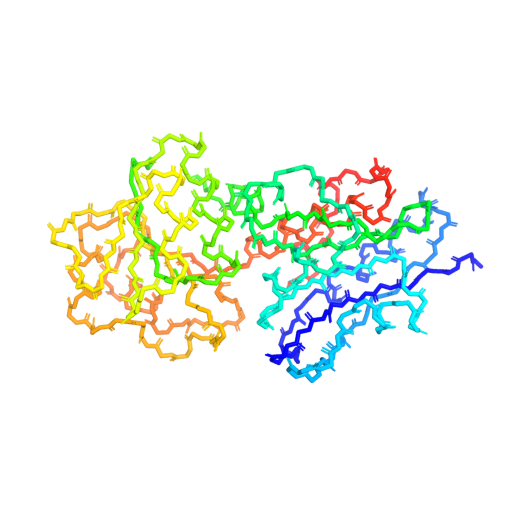1.00 14.86 170 LYS A CA 1
ATOM 1292 C C . LYS A 1 170 ? -17.923 -3.361 8.360 1.00 14.78 170 LYS A C 1
ATOM 1293 O O . LYS A 1 170 ? -18.254 -3.961 9.397 1.00 15.19 170 LYS A O 1
ATOM 1299 N N . SER A 1 171 ? -16.671 -3.051 8.062 1.00 13.61 171 SER A N 1
ATOM 1300 C CA . SER A 1 171 ? -15.564 -3.418 8.900 1.00 13.71 171 SER A CA 1
ATOM 1301 C C . SER A 1 171 ? -14.440 -2.417 8.715 1.00 12.63 171 SER A C 1
ATOM 1302 O O . SER A 1 171 ? -14.404 -1.696 7.715 1.00 12.99 171 SER A O 1
ATOM 1305 N N . ALA A 1 172 ? -13.548 -2.357 9.696 1.00 12.39 172 ALA A N 1
ATOM 1306 C CA . ALA A 1 172 ? -12.356 -1.536 9.629 1.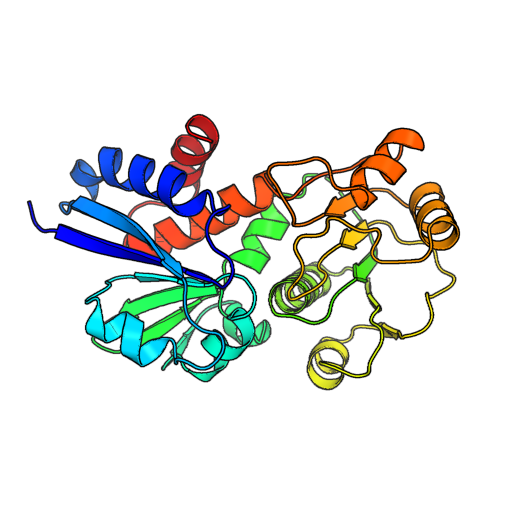00 12.56 172 ALA A CA 1
ATOM 1307 C C . ALA A 1 172 ? -11.250 -2.368 9.002 1.00 12.52 172 ALA A C 1
ATOM 1308 O O . ALA A 1 172 ? -11.114 -3.569 9.298 1.00 14.02 172 ALA A O 1
ATOM 1310 N N . PHE A 1 173 ? -10.472 -1.751 8.123 1.00 11.60 173 PHE A N 1
ATOM 1311 C CA . PHE A 1 173 ? -9.351 -2.428 7.473 1.00 10.83 173 PHE A CA 1
ATOM 1312 C C . PHE A 1 173 ? -8.085 -1.607 7.593 1.00 10.81 173 PHE A C 1
ATOM 1313 O O . PHE A 1 173 ? -8.107 -0.388 7.356 1.00 11.58 173 PHE A O 1
ATOM 1321 N N . ASP A 1 174 ? -6.982 -2.255 7.938 1.00 10.16 174 ASP A N 1
ATOM 1322 C CA . ASP A 1 174 ? -5.711 -1.531 8.028 1.00 10.37 174 ASP A CA 1
ATOM 1323 C C . ASP A 1 174 ? -5.261 -1.058 6.645 1.00 10.48 174 ASP A C 1
ATOM 1324 O O . ASP A 1 174 ? -4.945 0.114 6.473 1.00 9.90 174 ASP A O 1
ATOM 1329 N N . LEU A 1 175 ? -5.262 -1.956 5.664 1.00 9.73 175 LEU A N 1
ATOM 1330 C CA . LEU A 1 175 ? -4.893 -1.652 4.291 1.00 9.92 175 LEU A CA 1
ATOM 1331 C C . LEU A 1 175 ? -6.120 -1.642 3.413 1.00 10.10 175 LEU A C 1
ATOM 1332 O O . LEU A 1 175 ? -6.932 -2.550 3.479 1.00 10.09 175 LEU A O 1
ATOM 1337 N N . ILE A 1 176 ? -6.259 -0.610 2.594 1.00 9.91 176 ILE A N 1
ATOM 1338 C CA . ILE A 1 176 ? -7.322 -0.555 1.594 1.00 10.43 176 ILE A CA 1
ATOM 1339 C C . ILE A 1 176 ? -6.574 -0.402 0.284 1.00 9.55 176 ILE A C 1
ATOM 1340 O O . ILE A 1 176 ? -5.895 0.610 0.058 1.00 9.45 176 ILE A O 1
ATOM 1345 N N . ILE A 1 177 ? -6.699 -1.419 -0.566 1.00 9.04 177 ILE A N 1
ATOM 1346 C CA . ILE A 1 177 ? -5.893 -1.518 -1.773 1.00 8.89 177 ILE A CA 1
ATOM 1347 C C . ILE A 1 177 ? -6.708 -1.461 -3.066 1.00 8.80 177 ILE A C 1
ATOM 1348 O O . ILE A 1 177 ? -7.599 -2.296 -3.291 1.00 9.30 177 ILE A O 1
ATOM 1353 N N . ASN A 1 178 ? -6.391 -0.488 -3.922 1.00 8.61 178 ASN A N 1
ATOM 1354 C CA . ASN A 1 178 ? -7.058 -0.383 -5.209 1.00 9.03 178 ASN A CA 1
ATOM 1355 C C . ASN A 1 178 ? -6.283 -1.178 -6.251 1.00 8.71 178 ASN A C 1
ATOM 1356 O O . ASN A 1 178 ? -5.284 -0.701 -6.803 1.00 9.06 178 ASN A O 1
ATOM 1361 N N . ALA A 1 179 ? -6.737 -2.404 -6.485 1.00 8.92 179 ALA A N 1
ATOM 1362 C CA . ALA A 1 179 ? -6.144 -3.297 -7.476 1.00 9.43 179 ALA A CA 1
ATOM 1363 C C . ALA A 1 179 ? -7.171 -3.611 -8.566 1.00 10.48 179 ALA A C 1
ATOM 1364 O O . ALA A 1 179 ? -7.218 -4.714 -9.100 1.00 11.00 179 ALA A O 1
ATOM 1366 N N . THR A 1 180 ? -8.023 -2.642 -8.896 1.00 11.32 180 THR A N 1
ATOM 1367 C CA . THR A 1 180 ? -9.075 -2.870 -9.890 1.00 12.52 180 THR A CA 1
ATOM 1368 C C . THR A 1 180 ? -8.467 -3.284 -11.235 1.00 12.76 180 THR A C 1
ATOM 1369 O O . THR A 1 180 ? -7.495 -2.681 -11.699 1.00 13.27 180 THR A O 1
ATOM 1373 N N . SER A 1 181 ? -9.042 -4.334 -11.828 1.00 13.62 181 SER A N 1
ATOM 1374 C CA . SER A 1 181 ? -8.539 -4.918 -13.076 1.00 14.47 181 SER A CA 1
ATOM 1375 C C . SER A 1 181 ? -8.974 -4.159 -14.316 1.00 14.66 181 SER A C 1
ATOM 1376 O O . SER A 1 181 ? -9.975 -3.438 -14.294 1.00 14.57 181 SER A O 1
ATOM 1379 N N . ALA A 1 182 ? -8.196 -4.345 -15.386 1.00 14.91 182 ALA A N 1
ATOM 1380 C CA . ALA A 1 182 ? -8.463 -3.780 -16.712 1.00 15.52 182 ALA A CA 1
ATOM 1381 C C . ALA A 1 182 ? -8.962 -2.341 -16.624 1.00 16.01 182 ALA A C 1
ATOM 1382 O O . ALA A 1 182 ? -9.944 -1.959 -17.273 1.00 16.66 182 ALA A O 1
ATOM 1384 N N . SER A 1 183 ? -8.243 -1.560 -15.828 1.00 15.92 183 SER A N 1
ATOM 1385 C CA . SER A 1 183 ? -8.571 -0.174 -15.537 1.00 16.04 183 SER A CA 1
ATOM 1386 C C . SER A 1 183 ? -7.320 0.636 -15.245 1.00 15.50 183 SER A C 1
ATOM 1387 O O . SER A 1 183 ? -6.349 0.110 -14.706 1.00 15.73 183 SER A O 1
ATOM 1390 N N . LEU A 1 184 ? -7.361 1.925 -15.584 1.00 15.61 184 LEU A N 1
ATOM 1391 C CA . LEU A 1 184 ? -6.251 2.840 -15.338 1.00 15.55 184 LEU A CA 1
ATOM 1392 C C . LEU A 1 184 ? -6.313 3.491 -13.949 1.00 14.38 184 LEU A C 1
ATOM 1393 O O . LEU A 1 184 ? -5.331 4.078 -13.493 1.00 14.61 184 LEU A O 1
ATOM 1398 N N . HIS A 1 185 ? -7.474 3.389 -13.294 1.00 13.29 185 HIS A N 1
ATOM 1399 C CA . HIS A 1 185 ? -7.728 3.950 -11.943 1.00 12.88 185 HIS A CA 1
ATOM 1400 C C . HIS A 1 185 ? -7.952 5.466 -11.963 1.00 12.90 185 HIS A C 1
ATOM 1401 O O . HIS A 1 185 ? -7.659 6.178 -10.994 1.00 12.53 185 HIS A O 1
ATOM 1408 N N . ASN A 1 186 ? -8.494 5.964 -13.078 1.00 13.73 186 ASN A N 1
ATOM 1409 C CA . ASN A 1 186 ? -8.840 7.377 -13.199 1.00 14.80 186 ASN A CA 1
ATOM 1410 C C . ASN A 1 186 ? -10.086 7.748 -12.408 1.00 15.67 186 ASN A C 1
ATOM 1411 O O . ASN A 1 186 ? -10.336 8.924 -12.138 1.00 17.08 186 ASN A O 1
ATOM 1416 N N . GLU A 1 187 ? -10.888 6.741 -12.086 1.00 16.81 187 GLU A N 1
ATOM 1417 C CA . GLU A 1 187 ? -12.135 6.944 -11.362 1.00 17.78 187 GLU A CA 1
ATOM 1418 C C . GLU A 1 187 ? -12.081 6.315 -9.979 1.00 16.64 187 GLU A C 1
ATOM 1419 O O . GLU A 1 187 ? -11.279 5.407 -9.734 1.00 15.33 187 GLU A O 1
ATOM 1425 N N . LEU A 1 188 ? -12.935 6.791 -9.078 1.00 15.88 188 LEU A N 1
ATOM 1426 C CA . LEU A 1 188 ? -13.070 6.160 -7.767 1.00 15.76 188 LEU A CA 1
ATOM 1427 C C . LEU A 1 188 ? -13.607 4.742 -7.970 1.00 15.49 188 LEU A C 1
ATOM 1428 O O . LEU A 1 188 ? -14.570 4.537 -8.716 1.00 16.54 188 LEU A O 1
ATOM 1433 N N . PRO A 1 189 ? -12.998 3.743 -7.304 1.00 14.73 189 PRO A N 1
ATOM 1434 C CA . PRO A 1 189 ? -13.449 2.359 -7.512 1.00 14.75 189 PRO A CA 1
ATOM 1435 C C . PRO A 1 189 ? -14.714 1.969 -6.714 1.00 14.49 189 PRO A C 1
ATOM 1436 O O . PRO A 1 189 ? -15.311 0.920 -6.972 1.00 15.57 189 PRO A O 1
ATOM 1440 N N . LEU A 1 190 ? -15.083 2.809 -5.754 1.00 14.29 190 LEU A N 1
ATOM 1441 C CA . LEU A 1 190 ? -16.280 2.627 -4.939 1.00 14.67 190 LEU A CA 1
ATOM 1442 C C . LEU A 1 190 ? -16.917 3.981 -4.749 1.00 14.84 190 LEU A C 1
ATOM 1443 O O . LEU A 1 190 ? -16.339 4.998 -5.103 1.00 15.42 190 LEU A O 1
ATOM 1448 N N . ASN A 1 191 ? -18.120 3.970 -4.193 1.00 15.58 191 ASN A N 1
ATOM 1449 C CA . ASN A 1 191 ? -18.826 5.168 -3.815 1.00 16.23 191 ASN A CA 1
ATOM 1450 C C . ASN A 1 191 ? -17.919 6.031 -2.930 1.00 15.96 191 ASN A C 1
ATOM 1451 O O . ASN A 1 191 ? -17.205 5.518 -2.065 1.00 14.74 191 ASN A O 1
ATOM 1456 N N . LYS A 1 192 ? -17.926 7.337 -3.159 1.00 15.58 192 LYS A N 1
ATOM 1457 C CA . LYS A 1 192 ? -17.067 8.259 -2.429 1.00 16.00 192 LYS A CA 1
ATOM 1458 C C . LYS A 1 192 ? -17.222 8.184 -0.906 1.00 15.61 192 LYS A C 1
ATOM 1459 O O . LYS A 1 192 ? -16.228 8.178 -0.193 1.00 16.10 192 LYS A O 1
ATOM 1465 N N . GLU A 1 193 ? -18.462 8.149 -0.423 1.00 15.87 193 GLU A N 1
ATOM 1466 C CA . GLU A 1 193 ? -18.717 8.083 1.023 1.00 15.83 193 GLU A CA 1
ATOM 1467 C C . GLU A 1 193 ? -18.245 6.766 1.634 1.00 15.24 193 GLU A C 1
ATOM 1468 O O . GLU A 1 193 ? -17.769 6.733 2.771 1.00 14.68 193 GLU A O 1
ATOM 1474 N N . VAL A 1 194 ? -18.368 5.694 0.864 1.00 14.72 194 VAL A N 1
ATOM 1475 C CA . VAL A 1 194 ? -17.912 4.374 1.301 1.00 14.15 194 VAL A CA 1
ATOM 1476 C C . VAL A 1 194 ? -16.390 4.401 1.471 1.00 13.81 194 VAL A C 1
ATOM 1477 O O . VAL A 1 194 ? -15.870 3.959 2.488 1.00 12.71 194 VAL A O 1
ATOM 1481 N N . LEU A 1 195 ? -15.685 4.969 0.491 1.00 13.50 195 LEU A N 1
ATOM 1482 C CA . LEU A 1 195 ? -14.228 5.110 0.577 1.00 13.70 195 LEU A CA 1
ATOM 1483 C C . LEU A 1 195 ? -13.803 5.991 1.741 1.00 13.57 195 LEU A C 1
ATOM 1484 O O . LEU A 1 195 ? -12.851 5.668 2.457 1.00 12.58 195 LEU A O 1
ATOM 1489 N N . LYS A 1 196 ? -14.502 7.114 1.927 1.00 13.75 196 LYS A N 1
ATOM 1490 C CA . LYS A 1 196 ? -14.187 8.020 3.024 1.00 14.50 196 LYS A CA 1
ATOM 1491 C C . LYS A 1 196 ? -14.291 7.260 4.354 1.00 12.84 196 LYS A C 1
ATOM 1492 O O . LYS A 1 196 ? -13.417 7.375 5.200 1.00 12.98 196 LYS A O 1
ATOM 1498 N N . GLY A 1 197 ? -15.349 6.456 4.501 1.00 12.68 197 GLY A N 1
ATOM 1499 C CA . GLY A 1 197 ? -15.557 5.655 5.703 1.00 12.16 197 GLY A CA 1
ATOM 1500 C C . GLY A 1 197 ? -14.386 4.720 5.953 1.00 11.67 197 GLY A C 1
ATOM 1501 O O . GLY A 1 197 ? -13.854 4.640 7.072 1.00 12.16 197 GLY A O 1
ATOM 1502 N N . TYR A 1 198 ? -13.969 4.005 4.906 1.00 11.17 198 TYR A N 1
ATOM 1503 C CA . TYR A 1 198 ? -12.837 3.093 5.049 1.00 10.37 198 TYR A CA 1
ATOM 1504 C C . TYR A 1 198 ? -11.546 3.824 5.367 1.00 10.53 198 TYR A C 1
ATOM 1505 O O . TYR A 1 198 ? -10.754 3.365 6.201 1.00 10.95 198 TYR A O 1
ATOM 1514 N N . PHE A 1 199 ? -11.329 4.959 4.703 1.00 10.84 199 PHE A N 1
ATOM 1515 C CA . PHE A 1 199 ? -10.089 5.689 4.927 1.00 11.96 199 PHE A CA 1
ATOM 1516 C C . PHE A 1 199 ? -9.990 6.260 6.346 1.00 12.45 199 PHE A C 1
ATOM 1517 O O . PHE A 1 199 ? -8.910 6.262 6.934 1.00 12.50 199 PHE A O 1
ATOM 1525 N N . LYS A 1 200 ? -11.118 6.701 6.901 1.00 13.08 200 LYS A N 1
ATOM 1526 C CA . LYS A 1 200 ? -11.103 7.263 8.263 1.00 14.61 200 LYS A CA 1
ATOM 1527 C C . LYS A 1 200 ? -10.786 6.207 9.326 1.00 14.78 200 LYS A C 1
ATOM 1528 O O . LYS A 1 200 ? -10.145 6.499 10.334 1.00 15.55 200 LYS A O 1
ATOM 1534 N N . GLU A 1 201 ? -11.209 4.966 9.081 1.00 15.20 201 GLU A N 1
ATOM 1535 C CA . GLU A 1 201 ? -10.906 3.847 9.988 1.00 15.74 201 GLU A CA 1
ATOM 1536 C C . GLU A 1 201 ? -9.674 3.033 9.576 1.00 15.85 201 GLU A C 1
ATOM 1537 O O . GLU A 1 201 ? -9.287 2.089 10.285 1.00 16.93 201 GLU A O 1
ATOM 1543 N N . GLY A 1 202 ? -9.070 3.386 8.445 1.00 14.81 202 GLY A N 1
ATOM 1544 C CA . GLY A 1 202 ? -7.924 2.653 7.905 1.00 14.98 202 GLY A CA 1
ATOM 1545 C C . GLY A 1 202 ? -6.574 3.199 8.295 1.00 14.48 202 GLY A C 1
ATOM 1546 O O . GLY A 1 202 ? -6.490 4.273 8.924 1.00 16.00 202 GLY A O 1
ATOM 1547 N N . LYS A 1 203 ? -5.520 2.475 7.912 1.00 13.63 203 LYS A N 1
ATOM 1548 C CA . LYS A 1 203 ? -4.147 2.892 8.215 1.00 13.26 203 LYS A CA 1
ATOM 1549 C C . LYS A 1 203 ? -3.357 3.281 6.964 1.00 12.99 203 LYS A C 1
ATOM 1550 O O . LYS A 1 203 ? -2.476 4.125 7.045 1.00 14.01 203 LYS A O 1
ATOM 1556 N N . LEU A 1 204 ? -3.671 2.678 5.814 1.00 11.61 204 LEU A N 1
ATOM 1557 C CA . LEU A 1 204 ? -2.977 2.990 4.566 1.00 11.86 204 LEU A CA 1
ATOM 1558 C C . LEU A 1 204 ? -3.860 2.745 3.359 1.00 11.01 204 LEU A C 1
ATOM 1559 O O . LEU A 1 204 ? -4.435 1.659 3.212 1.00 11.38 204 LEU A O 1
ATOM 1564 N N . ALA A 1 205 ? -3.962 3.754 2.492 1.00 10.68 205 ALA A N 1
ATOM 1565 C CA . ALA A 1 205 ? -4.642 3.637 1.211 1.00 10.01 205 ALA A CA 1
ATOM 1566 C C . ALA A 1 205 ? -3.552 3.400 0.183 1.00 9.55 205 ALA A C 1
ATOM 1567 O O . ALA A 1 205 ? -2.624 4.211 0.034 1.00 10.47 205 ALA A O 1
ATOM 1569 N N . TYR A 1 206 ? -3.655 2.284 -0.531 1.00 9.36 206 TYR A N 1
ATOM 1570 C CA . TYR A 1 206 ? -2.621 1.841 -1.448 1.00 9.13 206 TYR A CA 1
ATOM 1571 C C . TYR A 1 206 ? -3.205 1.633 -2.831 1.00 8.94 206 TYR A C 1
ATOM 1572 O O . TYR A 1 206 ? -4.197 0.929 -2.975 1.00 9.20 206 TYR A O 1
ATOM 1581 N N . ASP A 1 207 ? -2.636 2.279 -3.846 1.00 9.26 207 ASP A N 1
ATOM 1582 C CA . ASP A 1 207 ? -3.166 2.157 -5.200 1.00 9.85 207 ASP A CA 1
ATOM 1583 C C . ASP A 1 207 ? -2.053 1.651 -6.096 1.00 9.95 207 ASP A C 1
ATOM 1584 O O . ASP A 1 207 ? -0.939 2.171 -6.041 1.00 10.24 207 ASP A O 1
ATOM 1589 N N . LEU A 1 208 ? -2.321 0.618 -6.890 1.00 10.34 208 LEU A N 1
ATOM 1590 C CA . LEU A 1 208 ? -1.279 0.039 -7.754 1.00 11.16 208 LEU A CA 1
ATOM 1591 C C . LEU A 1 208 ? -0.917 0.926 -8.947 1.00 11.02 208 LEU A C 1
ATOM 1592 O O . LEU A 1 208 ? 0.119 0.725 -9.572 1.00 11.45 208 LEU A O 1
ATOM 1597 N N . ALA A 1 209 ? -1.764 1.897 -9.269 1.00 11.37 209 ALA A N 1
ATOM 1598 C CA . ALA A 1 209 ? -1.443 2.791 -10.376 1.00 11.51 209 ALA A CA 1
ATOM 1599 C C . ALA A 1 209 ? -0.278 3.693 -9.993 1.00 11.27 209 ALA A C 1
ATOM 1600 O O . ALA A 1 209 ? -0.097 4.028 -8.823 1.00 11.55 209 ALA A O 1
ATOM 1602 N N . TYR A 1 210 ? 0.531 4.063 -10.978 1.00 10.68 210 TYR A N 1
ATOM 1603 C CA . TYR A 1 210 ? 1.636 4.972 -10.745 1.00 11.12 210 TYR A CA 1
ATOM 1604 C C . TYR A 1 210 ? 1.634 6.047 -11.817 1.00 11.48 210 TYR A C 1
ATOM 1605 O O . TYR A 1 210 ? 0.894 5.950 -12.795 1.00 12.47 210 TYR A O 1
ATOM 1614 N N . GLY A 1 211 ? 2.448 7.075 -11.607 1.00 12.39 211 GLY A N 1
ATOM 1615 C CA . GLY A 1 211 ? 2.621 8.133 -12.608 1.00 13.24 211 GLY A CA 1
ATOM 1616 C C . GLY A 1 211 ? 1.654 9.295 -12.539 1.00 13.45 211 GLY A C 1
ATOM 1617 O O . GLY A 1 211 ? 1.804 10.273 -13.285 1.00 14.46 211 GLY A O 1
ATOM 1618 N N . PHE A 1 212 ? 0.641 9.173 -11.688 1.00 12.68 212 PHE A N 1
ATOM 1619 C CA . PHE A 1 212 ? -0.320 10.262 -11.454 1.00 12.18 212 PHE A CA 1
ATOM 1620 C C . PHE A 1 212 ? -1.008 10.006 -10.126 1.00 12.09 212 PHE A C 1
ATOM 1621 O O . PHE A 1 212 ? -0.986 8.872 -9.630 1.00 12.58 212 PHE A O 1
ATOM 1629 N N . LEU A 1 213 ? -1.566 11.045 -9.519 1.00 12.03 213 LEU A N 1
ATOM 1630 C CA . LEU A 1 213 ? -2.296 10.861 -8.274 1.00 12.59 213 LEU A CA 1
ATOM 1631 C C . LEU A 1 213 ? -3.717 10.434 -8.616 1.00 12.29 213 LEU A C 1
ATOM 1632 O O . LEU A 1 213 ? -4.472 11.217 -9.174 1.00 13.07 213 LEU A O 1
ATOM 1637 N N . THR A 1 214 ? -4.083 9.193 -8.295 1.00 11.92 214 THR A N 1
ATOM 1638 C CA . THR A 1 214 ? -5.427 8.725 -8.591 1.00 11.95 214 THR A CA 1
ATOM 1639 C C . THR A 1 214 ? -6.442 9.379 -7.666 1.00 12.08 214 THR A C 1
ATOM 1640 O O . THR A 1 214 ? -6.093 9.794 -6.557 1.00 12.22 214 THR A O 1
ATOM 1644 N N . PRO A 1 215 ? -7.694 9.511 -8.134 1.00 11.86 215 PRO A N 1
ATOM 1645 C CA . PRO A 1 215 ? -8.719 10.062 -7.236 1.00 11.96 215 PRO A CA 1
ATOM 1646 C C . PRO A 1 215 ? -8.854 9.252 -5.928 1.00 11.74 215 PRO A C 1
ATOM 1647 O O . PRO A 1 215 ? -9.138 9.830 -4.877 1.00 11.67 215 PRO A O 1
ATOM 1651 N N . PHE A 1 216 ? -8.620 7.946 -6.000 1.00 11.11 216 PHE A N 1
ATOM 1652 C CA . PHE A 1 216 ? -8.637 7.087 -4.818 1.00 10.80 216 PHE A CA 1
ATOM 1653 C C . PHE A 1 216 ? -7.612 7.609 -3.803 1.00 10.98 216 PHE A C 1
ATOM 1654 O O . PHE A 1 216 ? -7.948 7.826 -2.642 1.00 11.06 216 PHE A O 1
ATOM 1662 N N . LEU A 1 217 ? -6.376 7.840 -4.242 1.00 11.00 217 LEU A N 1
ATOM 1663 C CA . LEU A 1 217 ? -5.330 8.343 -3.354 1.00 11.74 217 LEU A CA 1
ATOM 1664 C C . LEU A 1 217 ? -5.581 9.782 -2.927 1.00 12.43 217 LEU A C 1
ATOM 1665 O O . LEU A 1 217 ? -5.257 10.164 -1.794 1.00 13.14 217 LEU A O 1
ATOM 1670 N N . SER A 1 218 ? -6.150 10.585 -3.825 1.00 13.16 218 SER A N 1
ATOM 1671 C CA . SER A 1 218 ? -6.439 11.981 -3.511 1.00 14.25 218 SER A CA 1
ATOM 1672 C C . SER A 1 218 ? -7.420 12.091 -2.351 1.00 13.82 218 SER A C 1
ATOM 1673 O O . SER A 1 218 ? -7.287 12.969 -1.501 1.00 14.14 218 SER A O 1
ATOM 1676 N N . LEU A 1 219 ? -8.400 11.191 -2.315 1.00 13.27 219 LEU A N 1
ATOM 1677 C CA . LEU A 1 219 ? -9.381 11.188 -1.242 1.00 13.72 219 LEU A CA 1
ATOM 1678 C C . LEU A 1 219 ? -8.688 10.873 0.089 1.00 13.49 219 LEU A C 1
ATOM 1679 O O . LEU A 1 219 ? -8.932 11.548 1.089 1.00 14.15 219 LEU A O 1
ATOM 1684 N N . ALA A 1 220 ? -7.805 9.875 0.092 1.00 13.40 220 ALA A N 1
ATOM 1685 C CA . ALA A 1 220 ? -7.027 9.550 1.284 1.00 13.77 220 ALA A CA 1
ATOM 1686 C C . ALA A 1 220 ? -6.183 10.745 1.715 1.00 14.54 220 ALA A C 1
ATOM 1687 O O . ALA A 1 220 ? -6.157 11.092 2.895 1.00 14.78 220 ALA A O 1
ATOM 1689 N N . LYS A 1 221 ? -5.504 11.366 0.753 1.00 15.24 221 LYS A N 1
ATOM 1690 C CA . LYS A 1 221 ? -4.654 12.538 1.023 1.00 16.09 221 LYS A CA 1
ATOM 1691 C C . LYS A 1 221 ? -5.446 13.673 1.683 1.00 17.03 221 LYS A C 1
ATOM 1692 O O . LYS A 1 221 ? -5.004 14.264 2.672 1.00 17.61 221 LYS A O 1
ATOM 1698 N N . GLU A 1 222 ? -6.624 13.954 1.134 1.00 17.23 222 GLU A N 1
ATOM 1699 C CA . GLU A 1 222 ? -7.514 15.006 1.630 1.00 18.73 222 GLU A CA 1
ATOM 1700 C C . GLU A 1 222 ? -7.949 14.735 3.072 1.00 18.59 222 GLU A C 1
ATOM 1701 O O . GLU A 1 222 ? -8.133 15.666 3.860 1.00 19.08 222 GLU A O 1
ATOM 1707 N N . LEU A 1 223 ? -8.076 13.456 3.420 1.00 18.09 223 LEU A N 1
ATOM 1708 C CA . LEU A 1 223 ? -8.506 13.024 4.756 1.00 17.83 223 LEU A CA 1
ATOM 1709 C C . LEU A 1 223 ? -7.353 12.820 5.737 1.00 17.69 223 LEU A C 1
ATOM 1710 O O . LEU A 1 223 ? -7.573 12.499 6.910 1.00 18.24 223 LEU A O 1
ATOM 1715 N N . LYS A 1 224 ? -6.134 13.018 5.246 1.00 17.73 224 LYS A N 1
ATOM 1716 C CA . LYS A 1 224 ? -4.898 12.834 6.021 1.00 17.95 224 LYS A CA 1
ATOM 1717 C C . LYS A 1 224 ? -4.686 11.364 6.414 1.00 16.99 224 LYS A C 1
ATOM 1718 O O . LYS A 1 224 ? -4.080 11.058 7.441 1.00 17.47 224 LYS A O 1
ATOM 1724 N N . THR A 1 225 ? -5.207 10.464 5.588 1.00 15.85 225 THR A N 1
ATOM 1725 C CA . THR A 1 225 ? -4.955 9.045 5.738 1.00 14.78 225 THR A CA 1
ATOM 1726 C C . THR A 1 225 ? -3.658 8.788 4.984 1.00 13.82 225 THR A C 1
ATOM 1727 O O . THR A 1 225 ? -3.513 9.267 3.845 1.00 13.83 225 THR A O 1
ATOM 1731 N N . PRO A 1 226 ? -2.701 8.052 5.591 1.00 12.88 226 PRO A N 1
ATOM 1732 C CA . PRO A 1 226 ? -1.492 7.754 4.815 1.00 12.29 226 PRO A CA 1
ATOM 1733 C C . PRO A 1 226 ? -1.842 7.064 3.489 1.00 12.01 226 PRO A C 1
ATOM 1734 O O . PRO A 1 226 ? -2.812 6.291 3.421 1.00 11.80 226 PRO A O 1
ATOM 1738 N N . PHE A 1 227 ? -1.083 7.366 2.445 1.00 11.75 227 PHE A N 1
ATOM 1739 C CA . PHE A 1 227 ? -1.359 6.829 1.117 1.00 11.25 227 PHE A CA 1
ATOM 1740 C C . PHE A 1 227 ? -0.065 6.512 0.374 1.00 11.15 227 PHE A C 1
ATOM 1741 O O . PHE A 1 227 ? 0.992 7.073 0.659 1.00 12.31 227 PHE A O 1
ATOM 1749 N N . GLN A 1 228 ? -0.172 5.601 -0.583 1.00 10.20 228 GLN A N 1
ATOM 1750 C CA . GLN A 1 228 ? 0.969 5.165 -1.365 1.00 10.52 228 GLN A CA 1
ATOM 1751 C C . GLN A 1 228 ? 0.510 4.707 -2.727 1.00 10.15 228 GLN A C 1
ATOM 1752 O O . GLN A 1 228 ? -0.450 3.934 -2.826 1.00 9.80 228 GLN A O 1
ATOM 1758 N N . ASP A 1 229 ? 1.171 5.197 -3.781 1.00 9.95 229 ASP A N 1
ATOM 1759 C CA . ASP A 1 229 ? 0.884 4.753 -5.146 1.00 10.08 229 ASP A CA 1
ATOM 1760 C C . ASP A 1 229 ? 1.744 3.528 -5.488 1.00 9.95 229 ASP A C 1
ATOM 1761 O O . ASP A 1 229 ? 2.451 3.003 -4.629 1.00 9.58 229 ASP A O 1
ATOM 1766 N N . GLY A 1 230 ? 1.700 3.117 -6.745 1.00 10.16 230 GLY A N 1
ATOM 1767 C CA . GLY A 1 230 ? 2.352 1.893 -7.149 1.00 9.69 230 GLY A CA 1
ATOM 1768 C C . GLY A 1 230 ? 3.791 1.982 -7.597 1.00 10.23 230 GLY A C 1
ATOM 1769 O O . GLY A 1 230 ? 4.320 0.998 -8.099 1.00 10.54 230 GLY A O 1
ATOM 1770 N N . LYS A 1 231 ? 4.432 3.134 -7.419 1.00 10.40 231 LYS A N 1
ATOM 1771 C CA . LYS A 1 231 ? 5.805 3.321 -7.881 1.00 11.06 231 LYS A CA 1
ATOM 1772 C C . LYS A 1 231 ? 6.784 2.336 -7.236 1.00 10.63 231 LYS A C 1
ATOM 1773 O O . LYS A 1 231 ? 7.557 1.682 -7.939 1.00 9.57 231 LYS A O 1
ATOM 1779 N N . ASP A 1 232 ? 6.765 2.236 -5.912 1.00 10.75 232 ASP A N 1
ATOM 1780 C CA . ASP A 1 232 ? 7.719 1.341 -5.246 1.00 10.55 232 ASP A CA 1
ATOM 1781 C C . ASP A 1 232 ? 7.487 -0.115 -5.647 1.00 9.91 232 ASP A C 1
ATOM 1782 O O . ASP A 1 232 ? 8.442 -0.849 -5.900 1.00 9.73 232 ASP A O 1
ATOM 1787 N N . MET A 1 233 ? 6.225 -0.521 -5.742 1.00 9.67 233 MET A N 1
ATOM 1788 C CA . MET A 1 233 ? 5.919 -1.875 -6.191 1.00 9.68 233 MET A CA 1
ATOM 1789 C C . MET A 1 233 ? 6.421 -2.104 -7.617 1.00 9.46 233 MET A C 1
ATOM 1790 O O . MET A 1 233 ? 6.993 -3.153 -7.914 1.00 9.27 233 MET A O 1
ATOM 1795 N N . LEU A 1 234 ? 6.206 -1.125 -8.501 1.00 9.65 234 LEU A N 1
ATOM 1796 C CA . LEU A 1 234 ? 6.671 -1.242 -9.869 1.00 8.76 234 LEU A CA 1
ATOM 1797 C C . LEU A 1 234 ? 8.164 -1.502 -9.901 1.00 8.84 234 LEU A C 1
ATOM 1798 O O . LEU A 1 234 ? 8.633 -2.399 -10.607 1.00 8.42 234 LEU A O 1
ATOM 1803 N N . ILE A 1 235 ? 8.909 -0.733 -9.110 1.00 8.66 235 ILE A N 1
ATOM 1804 C CA . ILE A 1 235 ? 10.365 -0.829 -9.156 1.00 9.25 235 ILE A CA 1
ATOM 1805 C C . ILE A 1 235 ? 10.843 -2.146 -8.529 1.00 8.45 235 ILE A C 1
ATOM 1806 O O . ILE A 1 235 ? 11.721 -2.802 -9.100 1.00 8.43 235 ILE A O 1
ATOM 1811 N N . TYR A 1 236 ? 10.267 -2.540 -7.396 1.00 8.71 236 TYR A N 1
ATOM 1812 C CA . TYR A 1 236 ? 10.667 -3.817 -6.803 1.00 8.29 236 TYR A CA 1
ATOM 1813 C C . TYR A 1 236 ? 10.304 -5.008 -7.682 1.00 8.16 236 TYR A C 1
ATOM 1814 O O . TYR A 1 236 ? 11.132 -5.883 -7.869 1.00 8.39 236 TYR A O 1
ATOM 1823 N N . GLN A 1 237 ? 9.093 -5.037 -8.240 1.00 8.15 237 GLN A N 1
ATOM 1824 C CA . GLN A 1 237 ? 8.717 -6.186 -9.090 1.00 7.63 237 GLN A CA 1
ATOM 1825 C C . GLN A 1 237 ? 9.601 -6.230 -10.339 1.00 7.55 237 GLN A C 1
ATOM 1826 O O . GLN A 1 237 ? 9.975 -7.307 -10.813 1.00 8.13 237 GLN A O 1
ATOM 1832 N N . ALA A 1 238 ? 9.963 -5.051 -10.844 1.00 7.56 238 ALA A N 1
ATOM 1833 C CA . ALA A 1 238 ? 10.824 -4.948 -12.021 1.00 7.83 238 ALA A CA 1
ATOM 1834 C C . ALA A 1 238 ? 12.222 -5.452 -11.705 1.00 7.80 238 ALA A C 1
ATOM 1835 O O . ALA A 1 238 ? 12.809 -6.170 -12.518 1.00 7.99 238 ALA A O 1
ATOM 1837 N N . ALA A 1 239 ? 12.741 -5.086 -10.531 1.00 8.48 239 ALA A N 1
ATOM 1838 C CA . ALA A 1 239 ? 14.071 -5.525 -10.110 1.00 7.64 239 ALA A CA 1
ATOM 1839 C C . ALA A 1 239 ? 14.101 -7.049 -9.941 1.00 7.75 239 ALA A C 1
ATOM 1840 O O . ALA A 1 239 ? 15.081 -7.699 -10.322 1.00 8.79 239 ALA A O 1
ATOM 1842 N N . LEU A 1 240 ? 13.026 -7.602 -9.370 1.00 8.06 240 LEU A N 1
ATOM 1843 C CA . LEU A 1 240 ? 12.885 -9.055 -9.226 1.00 7.85 240 LEU A CA 1
ATOM 1844 C C . LEU A 1 240 ? 12.806 -9.730 -10.600 1.00 8.45 240 LEU A C 1
ATOM 1845 O O . LEU A 1 240 ? 13.401 -10.790 -10.826 1.00 9.17 240 LEU A O 1
ATOM 1850 N N . SER A 1 241 ? 12.077 -9.121 -11.537 1.00 8.29 241 SER A N 1
ATOM 1851 C CA . SER A 1 241 ? 12.012 -9.674 -12.887 1.00 8.33 241 SER A CA 1
ATOM 1852 C C . SER A 1 241 ? 13.386 -9.623 -13.539 1.00 8.75 241 SER A C 1
ATOM 1853 O O . SER A 1 241 ? 13.793 -10.568 -14.222 1.00 8.50 241 SER A O 1
ATOM 1856 N N . PHE A 1 242 ? 14.106 -8.521 -13.315 1.00 8.16 242 PHE A N 1
ATOM 1857 C CA . PHE A 1 242 ? 15.427 -8.369 -13.907 1.00 9.22 242 PHE A CA 1
ATOM 1858 C C . PHE A 1 242 ? 16.352 -9.463 -13.392 1.00 9.83 242 PHE A C 1
ATOM 1859 O O . PHE A 1 242 ? 17.179 -9.986 -14.151 1.00 10.54 242 PHE A O 1
ATOM 1867 N N . GLU A 1 243 ? 16.241 -9.787 -12.107 1.00 10.31 243 GLU A N 1
ATOM 1868 C CA . GLU A 1 243 ? 17.021 -10.888 -11.547 1.00 11.56 243 GLU A CA 1
ATOM 1869 C C . GLU A 1 243 ? 16.761 -12.155 -12.371 1.00 11.86 243 GLU A C 1
ATOM 1870 O O . GLU A 1 243 ? 17.707 -12.864 -12.740 1.00 13.16 243 GLU A O 1
ATOM 1876 N N . LYS A 1 244 ? 15.493 -12.432 -12.674 1.00 11.91 244 LYS A N 1
ATOM 1877 C CA . LYS A 1 244 ? 15.136 -13.605 -13.485 1.00 12.99 244 LYS A CA 1
ATOM 1878 C C . LYS A 1 244 ? 15.674 -13.496 -14.914 1.00 13.77 244 LY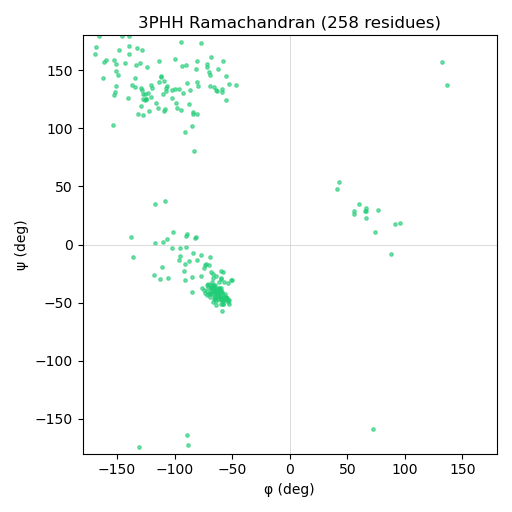S A C 1
ATOM 1879 O O . LYS A 1 244 ? 16.095 -14.513 -15.478 1.00 15.35 244 LYS A O 1
ATOM 1885 N N . PHE A 1 245 ? 15.650 -12.287 -15.494 1.00 13.71 245 PHE A N 1
ATOM 1886 C CA . PHE A 1 245 ? 16.150 -12.076 -16.856 1.00 14.63 245 PHE A CA 1
ATOM 1887 C C . PHE A 1 245 ? 17.657 -12.287 -16.928 1.00 16.09 245 PHE A C 1
ATOM 1888 O O . PHE A 1 245 ? 18.194 -12.599 -17.996 1.00 17.78 245 PHE A O 1
ATOM 1896 N N . SER A 1 246 ? 18.335 -12.101 -15.799 1.00 16.91 246 SER A N 1
ATOM 1897 C CA . SER A 1 246 ? 19.781 -12.274 -15.715 1.00 17.95 246 SER A CA 1
ATOM 1898 C C . SER A 1 246 ? 20.143 -13.715 -15.353 1.00 18.61 246 SER A C 1
ATOM 1899 O O . SER A 1 246 ? 21.313 -14.003 -15.098 1.00 19.45 246 SER A O 1
ATOM 1902 N N . ALA A 1 247 ? 19.145 -14.607 -15.320 1.00 19.45 247 ALA A N 1
ATOM 1903 C CA . ALA A 1 247 ? 19.340 -16.007 -14.909 1.00 20.18 247 ALA A CA 1
ATOM 1904 C C . ALA A 1 247 ? 19.859 -16.058 -13.468 1.00 20.69 247 ALA A C 1
ATOM 1905 O O . ALA A 1 247 ? 20.678 -16.909 -13.099 1.00 20.69 247 ALA A O 1
ATOM 1907 N N . SER A 1 248 ? 19.376 -15.105 -12.670 1.00 20.83 248 SER A N 1
ATOM 1908 C CA . SER A 1 248 ? 19.703 -14.955 -11.244 1.00 21.20 248 SER A CA 1
ATOM 1909 C C . SER A 1 248 ? 21.178 -14.593 -10.978 1.00 21.43 248 SER A C 1
ATOM 1910 O O . SER A 1 248 ? 21.717 -14.931 -9.926 1.00 22.45 248 SER A O 1
ATOM 1913 N N . GLN A 1 249 ? 21.811 -13.900 -11.929 1.00 21.13 249 GLN A N 1
ATOM 1914 C CA . GLN A 1 249 ? 23.205 -13.440 -11.781 1.00 21.03 249 GLN A CA 1
ATOM 1915 C C . GLN A 1 249 ? 23.314 -12.036 -11.172 1.00 19.86 249 GLN A C 1
ATOM 1916 O O . GLN A 1 249 ? 24.306 -11.701 -10.510 1.00 20.44 249 GLN A O 1
ATOM 1922 N N . ILE A 1 250 ? 22.310 -11.203 -11.433 1.00 18.32 250 ILE A N 1
ATOM 1923 C CA . ILE A 1 250 ? 22.247 -9.875 -10.852 1.00 16.76 250 ILE A CA 1
ATOM 1924 C C . ILE A 1 250 ? 21.133 -9.938 -9.816 1.00 15.82 250 ILE A C 1
ATOM 1925 O O . ILE A 1 250 ? 19.987 -10.161 -10.175 1.00 15.70 250 ILE A O 1
ATOM 1930 N N . PRO A 1 251 ? 21.451 -9.742 -8.525 1.00 14.50 251 PRO A N 1
ATOM 1931 C CA . PRO A 1 251 ? 20.372 -9.831 -7.521 1.00 13.65 251 PRO A CA 1
ATOM 1932 C C . PRO A 1 251 ? 19.431 -8.636 -7.611 1.00 13.02 251 PRO A C 1
ATOM 1933 O O . PRO A 1 251 ? 19.836 -7.551 -8.050 1.00 12.07 251 PRO A O 1
ATOM 1937 N N . TYR A 1 252 ? 18.191 -8.803 -7.156 1.00 11.88 252 TYR A N 1
ATOM 1938 C CA . TYR A 1 252 ? 17.218 -7.722 -7.314 1.00 11.51 252 TYR A CA 1
ATOM 1939 C C . TYR A 1 252 ? 17.656 -6.437 -6.629 1.00 11.57 252 TYR A C 1
ATOM 1940 O O . TYR A 1 252 ? 17.319 -5.356 -7.093 1.00 11.27 252 TYR A O 1
ATOM 1949 N N . SER A 1 253 ? 18.427 -6.549 -5.539 1.00 12.27 253 SER A N 1
ATOM 1950 C CA . SER A 1 253 ? 18.857 -5.361 -4.788 1.00 14.07 253 SER A CA 1
ATOM 1951 C C . SER A 1 253 ? 19.666 -4.407 -5.662 1.00 14.00 253 SER A C 1
ATOM 1952 O O . SER A 1 253 ? 19.530 -3.182 -5.574 1.00 14.15 253 SER A O 1
ATOM 1955 N N . LYS A 1 254 ? 20.475 -4.984 -6.536 1.00 15.01 254 LYS A N 1
ATOM 1956 C CA . LYS A 1 254 ? 21.294 -4.192 -7.437 1.00 15.16 254 LYS A CA 1
ATOM 1957 C C . LYS A 1 254 ? 20.499 -3.555 -8.562 1.00 14.37 254 LYS A C 1
ATOM 1958 O O . LYS A 1 254 ? 20.737 -2.413 -8.919 1.00 13.72 254 LYS A O 1
ATOM 1964 N N . ALA A 1 255 ? 19.567 -4.304 -9.132 1.00 13.23 255 ALA A N 1
ATOM 1965 C CA . ALA A 1 255 ? 18.708 -3.748 -10.149 1.00 12.54 255 ALA A CA 1
ATOM 1966 C C . ALA A 1 255 ? 17.852 -2.638 -9.556 1.00 12.17 255 ALA A C 1
ATOM 1967 O O . ALA A 1 255 ? 17.654 -1.603 -10.177 1.00 11.87 255 ALA A O 1
ATOM 1969 N N . PHE A 1 256 ? 17.354 -2.853 -8.338 1.00 12.68 256 PHE A N 1
ATOM 1970 C CA . PHE A 1 256 ? 16.492 -1.874 -7.685 1.00 13.35 256 PHE A CA 1
ATOM 1971 C C . PHE A 1 256 ? 17.147 -0.490 -7.584 1.00 13.90 256 PHE A C 1
ATOM 1972 O O . PHE A 1 256 ? 16.514 0.513 -7.887 1.00 13.97 256 PHE A O 1
ATOM 1980 N N . GLU A 1 257 ? 18.409 -0.458 -7.160 1.00 15.27 257 GLU A N 1
ATOM 1981 C CA . GLU A 1 257 ? 19.132 0.808 -7.007 1.00 16.48 257 GLU A CA 1
ATOM 1982 C C . GLU A 1 257 ? 19.187 1.580 -8.337 1.00 16.24 257 GLU A C 1
ATOM 1983 O O . GLU A 1 257 ? 18.874 2.772 -8.395 1.00 16.68 257 GLU A O 1
ATOM 1989 N N . VAL A 1 258 ? 19.540 0.880 -9.410 1.00 15.68 258 VAL A N 1
ATOM 1990 C CA . VAL A 1 258 ? 19.628 1.501 -10.734 1.00 15.34 258 VAL A CA 1
ATOM 1991 C C . VAL A 1 258 ? 18.257 1.975 -11.222 1.00 15.47 258 VAL A C 1
ATOM 1992 O O . VAL A 1 258 ? 18.101 3.100 -11.688 1.00 16.21 258 VAL A O 1
ATOM 1996 N N . MET A 1 259 ? 17.255 1.113 -11.087 1.00 14.67 259 MET A N 1
ATOM 1997 C CA . MET A 1 259 ? 15.899 1.424 -11.539 1.00 14.96 259 MET A CA 1
ATOM 1998 C C . MET A 1 259 ? 15.257 2.607 -10.823 1.00 15.75 259 MET A C 1
ATOM 1999 O O . MET A 1 259 ? 14.628 3.460 -11.457 1.00 16.14 259 MET A O 1
ATOM 2004 N N . ARG A 1 260 ? 15.396 2.639 -9.502 1.00 16.93 260 ARG A N 1
ATOM 2005 C CA . ARG A 1 260 ? 14.811 3.719 -8.718 1.00 18.37 260 ARG A CA 1
ATOM 2006 C C . ARG A 1 260 ? 15.383 5.063 -9.158 1.00 18.91 260 ARG A C 1
ATOM 2007 O O . ARG A 1 260 ? 14.633 6.020 -9.381 1.00 18.28 260 ARG A O 1
ATOM 2015 N N . SER A 1 261 ? 16.701 5.110 -9.319 1.00 19.68 261 SER A N 1
ATOM 2016 C CA . SER A 1 261 ? 17.376 6.331 -9.735 1.00 20.68 261 SER A CA 1
ATOM 2017 C C . SER A 1 261 ? 16.867 6.854 -11.088 1.00 20.87 261 SER A C 1
ATOM 2018 O O . SER A 1 261 ? 16.595 8.048 -11.230 1.00 21.16 261 SER A O 1
ATOM 2021 N N . VAL A 1 262 ? 16.705 5.970 -12.070 1.00 20.71 262 VAL A N 1
ATOM 2022 C CA . VAL A 1 262 ? 16.252 6.425 -13.398 1.00 21.28 262 VAL A CA 1
ATOM 2023 C C . VAL A 1 262 ? 14.767 6.843 -13.425 1.00 20.90 262 VAL A C 1
ATOM 2024 O O . VAL A 1 262 ? 14.401 7.776 -14.140 1.00 20.96 262 VAL A O 1
ATOM 2028 N N . PHE A 1 263 ? 13.928 6.154 -12.648 1.00 20.51 263 PHE A N 1
ATOM 2029 C CA . PHE A 1 263 ? 12.506 6.477 -12.574 1.00 20.49 263 PHE A CA 1
ATOM 2030 C C . PHE A 1 263 ? 12.323 7.877 -12.001 1.00 21.14 263 PHE A C 1
ATOM 2031 O O . PHE A 1 263 ? 11.604 8.687 -12.570 1.00 21.50 263 PHE A O 1
#

Organism: Helicobacter pylori (strain ATCC 700392 / 26695) (NCBI:txid85962)

Solvent-accessible surface area: 12440 Å² total; per-residue (Å²): 142,146,128,72,49,3,0,3,0,0,38,69,16,167,109,23,82,5,18,86,0,0,34,20,0,0,113,61,16,39,136,109,12,201,18,54,3,84,1,102,68,24,109,0,60,113,136,32,100,0,68,54,44,1,91,166,87,53,9,27,0,0,6,3,38,54,57,0,19,70,71,0,42,139,44,14,68,88,42,78,48,51,0,115,88,0,15,0,0,2,0,0,12,64,50,152,134,67,1,1,0,23,8,6,5,0,72,0,0,101,47,1,28,194,111,142,27,0,0,0,5,3,16,8,8,12,0,13,0,0,0,0,16,0,62,113,66,65,14,124,2,11,4,6,29,238,53,70,187,26,74,91,44,2,100,195,46,44,9,78,38,71,121,136,34,13,212,53,47,8,16,0,0,0,1,2,45,53,76,32,89,9,91,126,55,36,36,89,112,101,50,0,71,38,14,2,137,117,16,114,13,0,0,0,26,16,51,68,86,83,0,51,0,0,44,9,0,103,117,37,168,10,81,83,28,43,2,88,28,9,18,1,44,14,0,0,11,0,0,35,55,12,2,85,75,124,8,63,65,68,110,0,26,102,35,0,118,95,61,77

Secondary structure (DSSP, 8-state):
--EEEEEEEESS-TT--HHHHHHHHHHHHHHHHSSEEEEEEEE--SSS-HHHHHHHTTEEEEEE-TT-HHHHHHHSSEE-GGGGGTT---EEEEETTEEEEE--HHHHHHHH----EEEEE--SHHHHHHHHHHHHTT-EEEEE-SS-TTHHHHHHHT-EEESSPPSS--SEEEE--TT----S-SS-HHHHHHHHHH-SEEEES--SS--HHHHHHHHTT--EE-SHHHHHHHHHHHHHHHTTTSS-HHHHHHHHHHH-

InterPro domains:
  IPR011342 Shikimate dehydrogenase [TIGR00507] (4-262)
  IPR013708 Shikimate dehydrogenase substrate binding, N-terminal [PF08501] (8-92)
  IPR022893 Shikimate dehydrogenase family [MF_00222] (3-262)
  IPR022893 Shikimate dehydrogenase family [PTHR21089] (3-253)
  IPR036291 NAD(P)-binding domain superfamily [SSF51735] (105-261)
  IPR046346 Aminoacid dehydrogenase-like, N-terminal domain superfamily [SSF53223] (4-104)

Radius of gyration: 18.04 Å; Cα contacts (8 Å, |Δi|>4): 556; chains: 1; bounding box: 51×40×44 Å

Nearest PDB structures (foldseek):
  4fos-assembly1_A  TM=1.002E+00  e=2.107E-52  Helicobacter pylori 26695
  3phg-assembly1_A  TM=9.949E-01  e=9.657E-51  Helicobacter pylori 26695
  4fpx-assembly1_A  TM=9.940E-01  e=1.017E-49  Helicobacter pylori 26695
  3phi-assembly2_B  TM=9.897E-01  e=8.034E-50  Helicobacter pylori 26695
  4fsh-assembly1_A  TM=9.704E-01  e=6.880E-45  Helicobacter pylori 26695

Foldseek 3Di:
DAEAEEEEEEVVFVPDCLQLLLQLVQVVCCVVLVYRYHYYYDYDDPPDADVVCCVVVRHQKYFYDAPCFLVCLVPFQEEDDPSVLQSGFGMWGQDPNGTYGYFLLLVLVVVLDPAAEEEEEAQGRNSSSPLLNCLVVHHAYEYEYQDCHNVVSNVVSVHHYYPPDDPDAGQEYEYPHGPDQQQDDSDDLVSLLVRQVRYQEYEYLHDDDQHPSNVSSVVVVRHYYYNPSSSLQSSLCSSCVSSVNSRHSVRSSVSSVVSD

CATH classification: 3.40.50.10860 (+1 more: 3.40.50.720)